Protein AF-A0A351MU85-F1 (afdb_monomer_lite)

pLDDT: mean 86.31, std 12.47, range [41.94, 98.12]

Radius of gyration: 21.27 Å; chains: 1; bounding box: 45×39×82 Å

Secondary structure (DSSP, 8-state):
--HHHHHHHHHHHHHHHHHHHHHS---TTTTTEES-PPEEETTEEE--TTPEEEPB-TTSS--SEEEEEEE-TTSSEEEEEEEETTSPBPPGGGEE-BTTBSEEEEEEE-SSS--EEEE-PEE-TTS-EEEE--HHHHTT---EEEEEEEEEEETTTTEEEEEEEEEEEPPS-SS--------S-SEEEEESSPPPEETT-EEEEEEEEEETT-----PBPBTTBS-EEEEEESSS-EEEE--B--S-SSSSS-EEEEEEE--SSEEEEEEEEEESSSEEEEEEEEEEE-

Sequence (290 aa):
MSTRRHIAWLTAGAAALYFLLRSLPDTQCTFLHNAHEPVMVGGIEFCGENEEANFYNPTDLKFPFKLIVEPRADLTGGTLRVVDDNGRDVLPHDFAISHTRQLHLHLAQLTGGQSYLHLHPEPQIDGSWTFAFPKDFAAKFAGGDFRVYADFMHERSRRTVLLNTTASWPSLHTNSTPTTSALYTRIHAEFVDLPVLRAGESVMLKVRLSQKDGTPLNLETLMGALGHAVLVGAQPGYAHMHPSWTGRERGEKPELAFRVRLPAAGTYTLWVHVNAGTESYSALPLVISE

Structure (mmCIF, N/CA/C/O backbone):
data_AF-A0A351MU85-F1
#
_entry.id   AF-A0A351MU85-F1
#
loop_
_atom_site.group_PDB
_atom_site.id
_atom_site.type_symbol
_atom_site.label_atom_id
_atom_site.label_alt_id
_atom_site.label_comp_id
_atom_site.label_asym_id
_atom_site.label_entity_id
_atom_site.label_seq_id
_atom_site.pdbx_PDB_ins_code
_atom_site.Cartn_x
_atom_site.Cartn_y
_atom_site.Cartn_z
_atom_site.occupancy
_atom_site.B_iso_or_equiv
_atom_site.auth_seq_id
_atom_site.auth_comp_id
_atom_site.auth_asym_id
_atom_site.auth_atom_id
_atom_site.pdbx_PDB_model_num
ATOM 1 N N . MET A 1 1 ? -0.855 -15.848 -56.860 1.00 60.69 1 MET A N 1
ATOM 2 C CA . MET A 1 1 ? -1.627 -14.703 -56.308 1.00 60.69 1 MET A CA 1
ATOM 3 C C . MET A 1 1 ? -0.874 -13.415 -56.615 1.00 60.69 1 MET A C 1
ATOM 5 O O . MET A 1 1 ? 0.346 -13.436 -56.535 1.00 60.69 1 MET A O 1
ATOM 9 N N . SER A 1 2 ? -1.549 -12.326 -57.008 1.00 86.75 2 SER A N 1
ATOM 10 C CA . SER A 1 2 ? -0.855 -11.059 -57.305 1.00 86.75 2 SER A CA 1
ATOM 11 C C . SER A 1 2 ? -0.309 -10.417 -56.028 1.00 86.75 2 SER A C 1
ATOM 13 O O . SER A 1 2 ? -0.899 -10.567 -54.957 1.00 86.75 2 SER A O 1
ATOM 15 N N . THR A 1 3 ? 0.787 -9.665 -56.136 1.00 88.94 3 THR A N 1
ATOM 16 C CA . THR A 1 3 ? 1.416 -8.939 -55.017 1.00 88.94 3 THR A CA 1
ATOM 17 C C . THR A 1 3 ? 0.408 -8.088 -54.237 1.00 88.94 3 THR A C 1
ATOM 19 O O . THR A 1 3 ? 0.439 -8.056 -53.012 1.00 88.94 3 THR A O 1
ATOM 22 N N . ARG A 1 4 ? -0.574 -7.494 -54.930 1.00 89.81 4 ARG A N 1
ATOM 23 C CA . ARG A 1 4 ? -1.665 -6.723 -54.309 1.00 89.81 4 ARG A CA 1
ATOM 24 C C . ARG A 1 4 ? -2.555 -7.566 -53.392 1.00 89.81 4 ARG A C 1
ATOM 26 O O . ARG A 1 4 ? -2.970 -7.081 -52.348 1.00 89.81 4 ARG A O 1
ATOM 33 N N . ARG A 1 5 ? -2.830 -8.826 -53.752 1.00 89.25 5 ARG A N 1
ATOM 34 C CA . ARG A 1 5 ? -3.606 -9.741 -52.900 1.00 89.25 5 ARG A CA 1
ATOM 35 C C . ARG A 1 5 ? -2.822 -10.136 -51.650 1.00 89.25 5 ARG A C 1
ATOM 37 O O . ARG A 1 5 ? -3.412 -10.161 -50.582 1.00 89.25 5 ARG A O 1
ATOM 44 N N . HIS A 1 6 ? -1.518 -10.395 -51.757 1.00 91.00 6 HIS A N 1
ATOM 45 C CA . HIS A 1 6 ? -0.693 -10.704 -50.580 1.00 91.00 6 HIS A CA 1
ATOM 46 C C . HIS A 1 6 ? -0.614 -9.533 -49.600 1.00 91.00 6 HIS A C 1
ATOM 48 O O . HIS A 1 6 ? -0.801 -9.740 -48.406 1.00 91.00 6 HIS A O 1
ATOM 54 N N . ILE A 1 7 ? -0.412 -8.310 -50.104 1.00 94.50 7 ILE A N 1
ATOM 55 C CA . ILE A 1 7 ? -0.418 -7.103 -49.267 1.00 94.50 7 ILE A CA 1
ATOM 56 C C . ILE A 1 7 ? -1.771 -6.965 -48.562 1.00 94.50 7 ILE A C 1
ATOM 58 O O . ILE A 1 7 ? -1.804 -6.831 -47.346 1.00 94.50 7 ILE A O 1
ATOM 62 N N . ALA A 1 8 ? -2.885 -7.093 -49.293 1.00 95.38 8 ALA A N 1
ATOM 63 C CA . ALA A 1 8 ? -4.219 -6.993 -48.704 1.00 95.38 8 ALA A CA 1
ATOM 64 C C . ALA A 1 8 ? -4.467 -8.037 -47.598 1.00 95.38 8 ALA A C 1
ATOM 66 O O . ALA A 1 8 ? -5.000 -7.690 -46.548 1.00 95.38 8 ALA A O 1
ATOM 67 N N . TRP A 1 9 ? -4.048 -9.291 -47.800 1.00 96.12 9 TRP A N 1
ATOM 68 C CA . TRP A 1 9 ? -4.195 -10.352 -46.796 1.00 96.12 9 TRP A CA 1
ATOM 69 C C . TRP A 1 9 ? -3.336 -10.119 -45.552 1.00 96.12 9 TRP A C 1
ATOM 71 O O . TRP A 1 9 ? -3.829 -10.295 -44.441 1.00 96.12 9 TRP A O 1
ATOM 81 N N . LEU A 1 10 ? -2.081 -9.690 -45.717 1.00 95.81 10 LEU A N 1
ATOM 82 C CA . LEU A 1 10 ? -1.203 -9.372 -44.588 1.00 95.81 10 LEU A CA 1
ATOM 83 C C . LEU A 1 10 ? -1.724 -8.171 -43.794 1.00 95.81 10 LEU A C 1
ATOM 85 O O . LEU A 1 10 ? -1.764 -8.224 -42.568 1.00 95.81 10 LEU A O 1
ATOM 89 N N . THR A 1 11 ? -2.181 -7.118 -44.476 1.00 96.56 11 THR A N 1
ATOM 90 C CA . THR A 1 11 ? -2.779 -5.948 -43.820 1.00 96.56 11 THR A CA 1
ATOM 91 C C . THR A 1 11 ? -4.063 -6.319 -43.083 1.00 96.56 11 THR A C 1
ATOM 93 O O . THR A 1 11 ? -4.231 -5.924 -41.933 1.00 96.56 11 THR A O 1
ATOM 96 N N . ALA A 1 12 ? -4.945 -7.114 -43.698 1.00 96.81 12 ALA A N 1
ATOM 97 C CA . ALA A 1 12 ? -6.169 -7.580 -43.052 1.00 96.81 12 ALA A CA 1
ATOM 98 C C . ALA A 1 1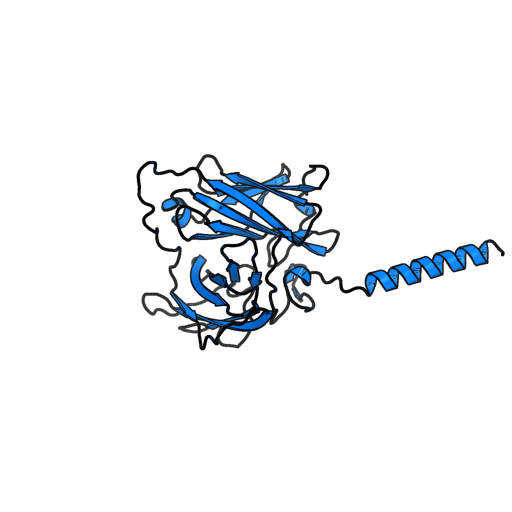2 ? -5.873 -8.468 -41.833 1.00 96.81 12 ALA A C 1
ATOM 100 O O . ALA A 1 12 ? -6.491 -8.289 -40.787 1.00 96.81 12 ALA A O 1
ATOM 101 N N . GLY A 1 13 ? -4.897 -9.376 -41.937 1.00 97.56 13 GLY A N 1
ATOM 102 C CA . GLY A 1 13 ? -4.457 -10.217 -40.824 1.00 97.56 13 GLY A CA 1
ATOM 103 C C . GLY A 1 13 ? -3.863 -9.408 -39.669 1.00 97.56 13 GLY A C 1
ATOM 104 O O . GLY A 1 13 ? -4.222 -9.634 -38.518 1.00 97.56 13 GLY A O 1
ATOM 105 N N . ALA A 1 14 ? -3.017 -8.418 -39.966 1.00 96.56 14 ALA A N 1
ATOM 106 C CA . ALA A 1 14 ? -2.449 -7.526 -38.958 1.00 96.56 14 ALA A CA 1
ATOM 107 C C . ALA A 1 14 ? -3.522 -6.657 -38.282 1.00 96.56 14 ALA A C 1
ATOM 109 O O . ALA A 1 14 ? -3.503 -6.503 -37.064 1.00 96.56 14 ALA A O 1
ATOM 110 N N . ALA A 1 15 ? -4.484 -6.133 -39.048 1.00 96.81 15 ALA A N 1
ATOM 111 C CA . ALA A 1 15 ? -5.608 -5.376 -38.504 1.00 96.81 15 ALA A CA 1
ATOM 112 C C . ALA A 1 15 ? -6.495 -6.255 -37.607 1.00 96.81 15 ALA A C 1
ATOM 114 O O . ALA A 1 15 ? -6.826 -5.856 -36.494 1.00 96.81 15 ALA A O 1
ATOM 115 N N . ALA A 1 16 ? -6.830 -7.470 -38.050 1.00 96.81 16 ALA A N 1
ATOM 116 C CA . ALA A 1 16 ? -7.600 -8.419 -37.251 1.00 96.81 16 ALA A CA 1
ATOM 117 C C . ALA A 1 16 ? -6.874 -8.780 -35.947 1.00 96.81 16 ALA A C 1
ATOM 119 O O . ALA A 1 16 ? -7.487 -8.745 -34.884 1.00 96.81 16 ALA A O 1
ATOM 120 N N . LEU A 1 17 ? -5.566 -9.055 -36.007 1.00 95.88 17 LEU A N 1
ATOM 121 C CA . LEU A 1 17 ? -4.748 -9.324 -34.824 1.00 95.88 17 LEU A CA 1
ATOM 122 C C . LEU A 1 17 ? -4.686 -8.112 -33.883 1.00 95.88 17 LEU A C 1
ATOM 124 O O . LEU A 1 17 ? -4.795 -8.281 -32.673 1.00 95.88 17 LEU A O 1
ATOM 128 N N . TYR A 1 18 ? -4.558 -6.898 -34.422 1.00 90.50 18 TYR A N 1
ATOM 129 C CA . TYR A 1 18 ? -4.588 -5.662 -33.639 1.00 90.50 18 TYR A CA 1
ATOM 130 C C . TYR A 1 18 ? -5.903 -5.514 -32.865 1.00 90.50 18 TYR A C 1
ATOM 132 O O . TYR A 1 18 ? -5.879 -5.301 -31.653 1.00 90.50 18 TYR A O 1
ATOM 140 N N . PHE A 1 19 ? -7.048 -5.666 -33.537 1.00 90.56 19 PHE A N 1
ATOM 141 C CA . PHE A 1 19 ? -8.351 -5.555 -32.879 1.00 90.56 19 PHE A CA 1
ATOM 142 C C . PHE A 1 19 ? -8.607 -6.705 -31.901 1.00 90.56 19 PHE A C 1
ATOM 144 O O . PHE A 1 19 ? -9.153 -6.461 -30.830 1.00 90.56 19 PHE A O 1
ATOM 151 N N . LEU A 1 20 ? -8.155 -7.924 -32.215 1.00 90.88 20 LEU A N 1
ATOM 152 C CA . LEU A 1 20 ? -8.230 -9.070 -31.309 1.00 90.88 20 LEU A CA 1
ATOM 153 C C . LEU A 1 20 ? -7.442 -8.803 -30.020 1.00 90.88 20 LEU A C 1
ATOM 155 O O . LEU A 1 20 ? -7.999 -8.920 -28.933 1.00 90.88 20 LEU A O 1
ATOM 159 N N . LEU A 1 21 ? -6.175 -8.393 -30.129 1.00 80.69 21 LEU A N 1
ATOM 160 C CA . LEU A 1 21 ? -5.332 -8.088 -28.969 1.00 80.69 21 LEU A CA 1
ATOM 161 C C . LEU A 1 21 ? -5.892 -6.926 -28.144 1.00 80.69 21 LEU A C 1
ATOM 163 O O . LEU A 1 21 ? -5.843 -6.977 -26.923 1.00 80.69 21 LEU A O 1
ATOM 167 N N . ARG A 1 22 ? -6.470 -5.911 -28.797 1.00 75.44 22 ARG A N 1
ATOM 168 C CA . ARG A 1 22 ? -7.112 -4.774 -28.121 1.00 75.44 22 ARG A CA 1
ATOM 169 C C . ARG A 1 22 ? -8.467 -5.122 -27.492 1.00 75.44 22 ARG A C 1
ATOM 171 O O . ARG A 1 22 ? -8.933 -4.385 -26.636 1.00 75.44 22 ARG A O 1
ATOM 178 N N . SER A 1 23 ? -9.102 -6.212 -27.926 1.00 69.69 23 SER A N 1
ATOM 179 C CA . SER A 1 23 ? -10.352 -6.715 -27.341 1.00 69.69 23 SER A CA 1
ATOM 180 C C . SER A 1 23 ? -10.140 -7.609 -26.118 1.00 69.69 23 SER A C 1
ATOM 182 O O . SER A 1 23 ? -11.105 -7.927 -25.425 1.00 69.69 23 SER A O 1
ATOM 184 N N . LEU A 1 24 ? -8.897 -8.024 -25.848 1.00 72.06 24 LEU A N 1
ATOM 185 C CA . LEU A 1 24 ? -8.563 -8.707 -24.604 1.00 72.06 24 LEU A CA 1
ATOM 186 C C . LEU A 1 24 ? -8.718 -7.725 -23.430 1.00 72.06 24 LEU A C 1
ATOM 188 O O . LEU A 1 24 ? -8.387 -6.550 -23.594 1.00 72.06 24 LEU A O 1
ATOM 192 N N . PRO A 1 25 ? -9.201 -8.182 -22.260 1.00 55.09 25 PRO A N 1
ATOM 193 C CA . PRO A 1 25 ? -9.283 -7.341 -21.075 1.00 55.09 25 PRO A CA 1
ATOM 194 C C . PRO A 1 25 ? -7.876 -6.887 -20.681 1.00 55.09 25 PRO A C 1
ATOM 196 O O . PRO A 1 25 ? -7.072 -7.656 -20.160 1.00 55.09 25 PRO A O 1
ATOM 199 N N . ASP A 1 26 ? -7.581 -5.631 -20.989 1.00 55.56 26 ASP A N 1
ATOM 200 C CA . ASP A 1 26 ? -6.381 -4.906 -20.599 1.00 55.56 26 ASP A CA 1
ATOM 201 C C . ASP A 1 26 ? -6.865 -3.539 -20.135 1.00 55.56 26 ASP A C 1
ATOM 203 O O . ASP A 1 26 ? -7.127 -2.645 -20.941 1.00 55.56 26 ASP A O 1
ATOM 207 N N . THR A 1 27 ? -7.103 -3.411 -18.836 1.00 51.66 27 THR A N 1
ATOM 208 C CA . THR A 1 27 ? -7.557 -2.152 -18.256 1.00 51.66 27 THR A CA 1
ATOM 209 C C . THR A 1 27 ? -6.604 -1.710 -17.163 1.00 51.66 27 THR A C 1
ATOM 211 O O . THR A 1 27 ? -6.040 -2.500 -16.405 1.00 51.66 27 THR A O 1
ATOM 214 N N . GLN A 1 28 ? -6.415 -0.399 -17.151 1.00 55.22 28 GLN A N 1
ATOM 215 C CA . GLN A 1 28 ? -5.263 0.333 -16.634 1.00 55.22 28 GLN A CA 1
ATOM 216 C C . GLN A 1 28 ? -5.179 0.307 -15.094 1.00 55.22 28 GLN A C 1
ATOM 218 O O . GLN A 1 28 ? -4.083 0.331 -14.534 1.00 55.22 28 GLN A O 1
ATOM 223 N N . CYS A 1 29 ? -6.337 0.094 -14.450 1.00 59.56 29 CYS A N 1
ATOM 224 C CA . CYS A 1 29 ? -6.549 -0.151 -13.013 1.00 59.56 29 CYS A CA 1
ATOM 225 C C . CYS A 1 29 ? -7.114 -1.569 -12.717 1.00 59.56 29 CYS A C 1
ATOM 227 O O . CYS A 1 29 ? -7.321 -1.947 -11.567 1.00 59.56 29 CYS A O 1
ATOM 229 N N . THR A 1 30 ? -7.286 -2.379 -13.772 1.00 59.56 30 THR A N 1
ATOM 230 C CA . THR A 1 30 ? -7.636 -3.821 -13.847 1.00 59.56 30 THR A CA 1
ATOM 231 C C . THR A 1 30 ? -7.066 -4.753 -12.803 1.00 59.56 30 THR A C 1
ATOM 233 O O . THR A 1 30 ? -7.636 -5.738 -12.340 1.00 59.56 30 THR A O 1
ATOM 236 N N . PHE A 1 31 ? -5.786 -4.494 -12.583 1.00 66.69 31 PHE A N 1
ATOM 237 C CA . PHE A 1 31 ? -4.914 -5.476 -12.001 1.00 66.69 31 PHE A CA 1
ATOM 238 C C . PHE A 1 31 ? -4.939 -5.421 -10.492 1.00 66.69 31 PHE A C 1
ATOM 240 O O . PHE A 1 31 ? -4.695 -6.448 -9.903 1.00 66.69 31 PHE A O 1
ATOM 247 N N . LEU A 1 32 ? -5.213 -4.270 -9.874 1.00 70.69 32 LEU A N 1
ATOM 248 C CA . LEU A 1 32 ? -5.436 -4.181 -8.429 1.00 70.69 32 LEU A CA 1
ATOM 249 C C . LEU A 1 32 ? -6.925 -4.067 -8.082 1.00 70.69 32 LEU A C 1
ATOM 251 O O . LEU A 1 32 ? -7.302 -4.388 -6.956 1.00 70.69 32 LEU A O 1
ATOM 255 N N . HIS A 1 33 ? -7.772 -3.710 -9.055 1.00 69.62 33 HIS A N 1
ATOM 256 C CA . HIS A 1 33 ? -9.209 -3.530 -8.872 1.00 69.62 33 HIS A CA 1
ATOM 257 C C . HIS A 1 33 ? -10.036 -4.336 -9.881 1.00 69.62 33 HIS A C 1
ATOM 259 O O . HIS A 1 33 ? -9.690 -4.397 -11.052 1.00 69.62 33 HIS A O 1
ATOM 265 N N . ASN A 1 34 ? -11.161 -4.924 -9.471 1.00 63.91 34 ASN A N 1
ATOM 266 C CA . ASN A 1 34 ? -12.107 -5.584 -10.374 1.00 63.91 34 ASN A CA 1
ATOM 267 C C . ASN A 1 34 ? -12.790 -4.551 -11.302 1.00 63.91 34 ASN A C 1
ATOM 269 O O . ASN A 1 34 ? -13.066 -3.428 -10.886 1.00 63.91 34 ASN A O 1
ATOM 273 N N . ALA A 1 35 ? -13.056 -4.936 -12.554 1.00 52.84 35 ALA A N 1
ATOM 274 C CA . ALA A 1 35 ? -13.238 -4.070 -13.731 1.00 52.84 35 ALA A CA 1
ATOM 275 C C . ALA A 1 35 ? -14.100 -2.799 -13.537 1.00 52.84 35 ALA A C 1
ATOM 277 O O . ALA A 1 35 ? -15.325 -2.891 -13.489 1.00 52.84 35 ALA A O 1
ATOM 278 N N . HIS A 1 36 ? -13.455 -1.624 -13.501 1.00 60.34 36 HIS A N 1
ATOM 279 C CA . HIS A 1 36 ? -14.055 -0.286 -13.662 1.00 60.34 36 HIS A CA 1
ATOM 280 C C . HIS A 1 36 ? -13.136 0.556 -14.566 1.00 60.34 36 HIS A C 1
ATOM 282 O O . HIS A 1 36 ? -11.919 0.352 -14.572 1.00 60.34 36 HIS A O 1
ATOM 288 N N . GLU A 1 37 ? -13.706 1.462 -15.366 1.00 62.44 37 GLU A N 1
ATOM 289 C CA . GLU A 1 37 ? -12.911 2.406 -16.162 1.00 62.44 37 GLU A CA 1
ATOM 290 C C . GLU A 1 37 ? -12.293 3.476 -15.244 1.00 62.44 37 GLU A C 1
ATOM 292 O O . GLU A 1 37 ? -12.984 3.969 -14.345 1.00 62.44 37 GLU A O 1
ATOM 297 N N . PRO A 1 38 ? -11.016 3.845 -15.445 1.00 68.19 38 PRO A N 1
ATOM 298 C CA . PRO A 1 38 ? -10.391 4.898 -14.661 1.00 68.19 38 PRO A CA 1
ATOM 299 C C . PRO A 1 38 ? -11.063 6.251 -14.912 1.00 68.19 38 PRO A C 1
ATOM 301 O O . PRO A 1 38 ? -11.457 6.587 -16.033 1.00 68.19 38 PRO A O 1
ATOM 304 N N . VAL A 1 39 ? -11.150 7.065 -13.864 1.00 73.06 39 VAL A N 1
ATOM 305 C CA . VAL A 1 39 ? -11.628 8.445 -13.941 1.00 73.06 39 VAL A CA 1
ATOM 306 C C . VAL A 1 39 ? -10.433 9.363 -14.182 1.00 73.06 39 VAL A C 1
ATOM 308 O O . VAL A 1 39 ? -9.519 9.452 -13.367 1.00 73.06 39 VAL A O 1
ATOM 311 N N . MET A 1 40 ? -10.443 10.089 -15.300 1.00 75.81 40 MET A N 1
ATOM 312 C CA . MET A 1 40 ? -9.389 11.050 -15.632 1.00 75.81 40 MET A CA 1
ATOM 313 C C . MET A 1 40 ? -9.787 12.464 -15.199 1.00 75.81 40 MET A C 1
ATOM 315 O O . MET A 1 40 ? -10.755 13.021 -15.718 1.00 75.81 40 MET A O 1
ATOM 319 N N . VAL A 1 41 ? -9.005 13.090 -14.314 1.00 76.06 41 VAL A N 1
ATOM 320 C CA . VAL A 1 41 ? -9.205 14.494 -13.906 1.00 76.06 41 VAL A CA 1
ATOM 321 C C . VAL A 1 41 ? -7.918 15.279 -14.128 1.00 76.06 41 VAL A C 1
ATOM 323 O O . VAL A 1 41 ? -6.905 15.037 -13.481 1.00 76.06 41 VAL A O 1
ATOM 326 N N . GLY A 1 42 ? -7.936 16.228 -15.069 1.00 78.19 42 GLY A N 1
ATOM 327 C CA . GLY A 1 42 ? -6.768 17.074 -15.353 1.00 78.19 42 GLY A CA 1
ATOM 328 C C . GLY A 1 42 ? -5.535 16.305 -15.849 1.00 78.19 42 GLY A C 1
ATOM 329 O O . GLY A 1 42 ? -4.415 16.739 -15.608 1.00 78.19 42 GLY A O 1
ATOM 330 N N . GLY A 1 43 ? -5.729 15.155 -16.506 1.00 75.12 43 GLY A N 1
ATOM 331 C CA . GLY A 1 43 ? -4.640 14.275 -16.950 1.00 75.12 43 GLY A CA 1
ATOM 332 C C . GLY A 1 43 ? -4.092 13.340 -15.865 1.00 75.12 43 GLY A C 1
ATOM 333 O O . GLY A 1 43 ? -3.211 12.541 -16.164 1.00 75.12 43 GLY A O 1
ATOM 334 N N . ILE A 1 44 ? -4.624 13.408 -14.640 1.00 74.75 44 ILE A N 1
ATOM 335 C CA . ILE A 1 44 ? -4.333 12.462 -13.558 1.00 74.75 44 ILE A CA 1
ATOM 336 C C . ILE A 1 44 ? -5.324 11.307 -13.645 1.00 74.75 44 ILE A C 1
ATOM 338 O O . ILE A 1 44 ? -6.529 11.533 -13.787 1.00 74.75 44 ILE A O 1
ATOM 342 N N . GLU A 1 45 ? -4.797 10.090 -13.556 1.00 74.88 45 GLU A N 1
ATOM 343 C CA . GLU A 1 45 ? -5.593 8.873 -13.526 1.00 74.88 45 GLU A CA 1
ATOM 344 C C . GLU A 1 45 ? -6.009 8.553 -12.090 1.00 74.88 45 GLU A C 1
ATOM 346 O O . GLU A 1 45 ? -5.178 8.482 -11.181 1.00 74.88 45 GLU A O 1
ATOM 351 N N . PHE A 1 46 ? -7.312 8.399 -11.889 1.00 70.75 46 PHE A N 1
ATOM 352 C CA . PHE A 1 46 ? -7.887 7.830 -10.685 1.00 70.75 46 PHE A CA 1
ATOM 353 C C . PHE A 1 46 ? -8.469 6.478 -11.046 1.00 70.75 46 PHE A C 1
ATOM 355 O O . PHE A 1 46 ? -9.194 6.343 -12.031 1.00 70.75 46 PHE A O 1
ATOM 362 N N . CYS A 1 47 ? -8.191 5.486 -10.221 1.00 66.00 47 CYS A N 1
ATOM 363 C CA . CYS A 1 47 ? -8.999 4.290 -10.186 1.00 66.00 47 CYS A CA 1
ATOM 364 C C . CYS A 1 47 ? -10.442 4.766 -9.800 1.00 66.00 47 CYS A C 1
ATOM 366 O O . CYS A 1 47 ? -10.592 5.603 -8.907 1.00 66.00 47 CYS A O 1
ATOM 368 N N . GLY A 1 48 ? -11.471 4.417 -10.590 1.00 63.16 48 GLY A N 1
ATOM 369 C CA . GLY A 1 48 ? -12.799 5.059 -10.629 1.00 63.16 48 GLY A CA 1
ATOM 370 C C . GLY A 1 48 ? -13.646 5.009 -9.342 1.00 63.16 48 GLY A C 1
ATOM 371 O O . GLY A 1 48 ? -13.189 4.646 -8.266 1.00 63.16 48 GLY A O 1
ATOM 372 N N . GLU A 1 49 ? -14.919 5.415 -9.402 1.00 62.81 49 GLU A N 1
ATOM 373 C CA . GLU A 1 49 ? -15.778 5.418 -8.204 1.00 62.81 49 GLU A CA 1
ATOM 374 C C . GLU A 1 49 ? -16.240 3.995 -7.819 1.00 62.81 49 GLU A C 1
ATOM 376 O O . GLU A 1 49 ? -16.697 3.224 -8.663 1.00 62.81 49 GLU A O 1
ATOM 381 N N . ASN A 1 50 ? -16.204 3.676 -6.517 1.00 68.31 50 ASN A N 1
ATOM 382 C CA . ASN A 1 50 ? -16.704 2.428 -5.912 1.00 68.31 50 ASN A CA 1
ATOM 383 C C . ASN A 1 50 ? -15.961 1.137 -6.292 1.00 68.31 50 ASN A C 1
ATOM 385 O O . ASN A 1 50 ? -16.570 0.079 -6.432 1.00 68.31 50 ASN A O 1
ATOM 389 N N . GLU A 1 51 ? -14.649 1.179 -6.446 1.00 78.06 51 GLU A N 1
ATOM 390 C CA . GLU A 1 51 ? -13.845 0.042 -6.911 1.00 78.06 51 GLU A CA 1
ATOM 391 C C . GLU A 1 51 ? -13.788 -1.123 -5.930 1.00 78.06 51 GLU A C 1
ATOM 393 O O . GLU A 1 51 ? -13.787 -0.929 -4.720 1.00 78.06 51 GLU A O 1
ATOM 398 N N . GLU A 1 52 ? -13.699 -2.345 -6.451 1.00 86.50 52 GLU A N 1
ATOM 399 C CA . GLU A 1 52 ? -13.378 -3.532 -5.655 1.00 86.50 52 GLU A CA 1
ATOM 400 C C . GLU A 1 52 ? -11.890 -3.823 -5.768 1.00 86.50 52 GLU A C 1
ATOM 402 O O . GLU A 1 52 ? -11.445 -4.158 -6.855 1.00 86.50 52 GLU A O 1
ATOM 407 N N . ALA A 1 53 ? -11.128 -3.758 -4.681 1.00 88.44 53 ALA A N 1
ATOM 408 C CA . ALA A 1 53 ? -9.749 -4.231 -4.700 1.00 88.44 53 ALA A CA 1
ATOM 409 C C . ALA A 1 53 ? -9.689 -5.762 -4.688 1.00 88.44 53 ALA A C 1
ATOM 411 O O . ALA A 1 53 ? -10.474 -6.427 -4.014 1.00 88.44 53 ALA A O 1
ATOM 412 N N . ASN A 1 54 ? -8.715 -6.332 -5.378 1.00 87.94 54 ASN A N 1
ATOM 413 C CA . ASN A 1 54 ? -8.393 -7.749 -5.281 1.00 87.94 54 ASN A CA 1
ATOM 414 C C . ASN A 1 54 ? -7.127 -7.921 -4.432 1.00 87.94 54 ASN A C 1
ATOM 416 O O . ASN A 1 54 ? -6.222 -7.084 -4.450 1.00 87.94 54 ASN A O 1
ATOM 420 N N . PHE A 1 55 ? -7.058 -9.018 -3.682 1.00 89.56 55 PHE A N 1
ATOM 421 C CA . PHE A 1 55 ? -5.850 -9.375 -2.947 1.00 89.56 55 PHE A CA 1
ATO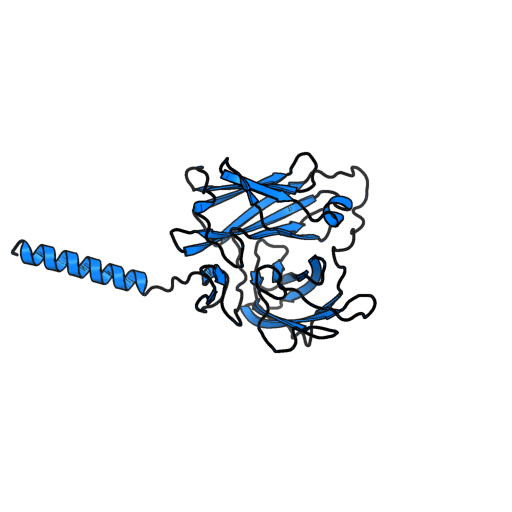M 422 C C . PHE A 1 55 ? -4.905 -10.168 -3.840 1.00 89.56 55 PHE A C 1
ATOM 424 O O . PHE A 1 55 ? -5.241 -11.267 -4.287 1.00 89.56 55 PHE A O 1
ATOM 431 N N . TYR A 1 56 ? -3.704 -9.638 -4.053 1.00 86.88 56 TYR A N 1
ATOM 432 C CA . TYR A 1 56 ? -2.703 -10.277 -4.898 1.00 86.88 56 TYR A CA 1
ATOM 433 C C . TYR A 1 56 ? -1.494 -10.694 -4.106 1.00 86.88 56 TYR A C 1
ATOM 435 O O . TYR A 1 56 ? -0.964 -9.926 -3.304 1.00 86.88 56 TYR A O 1
ATOM 443 N N . ASN A 1 57 ? -1.014 -11.893 -4.409 1.00 85.56 57 ASN A N 1
ATOM 444 C CA . ASN A 1 57 ? 0.308 -12.323 -4.022 1.00 85.56 57 ASN A CA 1
ATOM 445 C C . ASN A 1 57 ? 1.293 -12.017 -5.170 1.00 85.56 57 ASN A C 1
ATOM 447 O O . ASN A 1 57 ? 1.174 -12.600 -6.250 1.00 85.56 57 ASN A O 1
ATOM 451 N N . PRO A 1 58 ? 2.287 -11.137 -4.957 1.00 78.12 58 PRO A N 1
ATOM 452 C CA . PRO A 1 58 ? 3.293 -10.818 -5.967 1.00 78.12 58 PRO A CA 1
ATOM 453 C C . PRO A 1 58 ? 4.119 -12.029 -6.421 1.00 78.12 58 PRO A C 1
ATOM 455 O O . PRO A 1 58 ? 4.733 -11.977 -7.478 1.00 78.12 58 PRO A O 1
ATOM 458 N N . THR A 1 59 ? 4.156 -13.136 -5.667 1.00 78.00 59 THR A N 1
ATOM 459 C CA . THR A 1 59 ? 4.850 -14.352 -6.133 1.00 78.00 59 THR A CA 1
ATOM 460 C C . THR A 1 59 ? 4.123 -15.050 -7.276 1.00 78.00 59 THR A C 1
ATOM 462 O O . THR A 1 59 ? 4.753 -15.770 -8.052 1.00 78.00 59 THR A O 1
ATOM 465 N N . ASP A 1 60 ? 2.816 -14.824 -7.394 1.00 81.00 60 ASP A N 1
ATOM 466 C CA . ASP A 1 60 ? 1.967 -15.459 -8.403 1.00 81.00 60 ASP A CA 1
ATOM 467 C C . ASP A 1 60 ? 1.978 -14.659 -9.717 1.00 81.00 60 ASP A C 1
ATOM 469 O O . ASP A 1 60 ? 1.535 -15.139 -10.761 1.00 81.00 60 ASP A O 1
ATOM 473 N N . LEU A 1 61 ? 2.522 -13.437 -9.677 1.00 75.81 61 LEU A N 1
ATOM 474 C CA . LEU A 1 61 ? 2.458 -12.444 -10.739 1.00 75.81 61 LEU A CA 1
ATOM 475 C C . LEU A 1 61 ? 3.861 -11.933 -11.052 1.00 75.81 61 LEU A C 1
ATOM 477 O O . LEU A 1 61 ? 4.481 -11.224 -10.268 1.00 75.81 61 LEU A O 1
ATOM 481 N N . LYS A 1 62 ? 4.379 -12.296 -12.225 1.00 78.19 62 LYS A N 1
ATOM 482 C CA . LYS A 1 62 ? 5.727 -11.903 -12.639 1.00 78.19 62 LYS A CA 1
ATOM 483 C C . LYS A 1 62 ? 5.675 -10.660 -13.511 1.00 78.19 62 LYS A C 1
ATOM 485 O O . LYS A 1 62 ? 5.175 -10.707 -14.633 1.00 78.19 62 LYS A O 1
ATOM 490 N N . PHE A 1 63 ? 6.250 -9.582 -13.002 1.00 86.44 63 PHE A N 1
ATOM 491 C CA . PHE A 1 63 ? 6.540 -8.380 -13.770 1.00 86.44 63 PHE A CA 1
ATOM 492 C C . PHE A 1 63 ? 8.009 -8.378 -14.205 1.00 86.44 63 PHE A C 1
ATOM 494 O O . PHE A 1 63 ? 8.843 -8.912 -13.472 1.00 86.44 63 PHE A O 1
ATOM 501 N N . PRO A 1 64 ? 8.351 -7.767 -15.355 1.00 90.81 64 PRO A N 1
ATOM 502 C CA . PRO A 1 64 ? 9.726 -7.685 -15.855 1.00 90.81 64 PRO A CA 1
ATOM 503 C C . PRO A 1 64 ? 10.547 -6.612 -15.118 1.00 90.81 64 PRO A C 1
ATOM 505 O O . PRO A 1 64 ? 11.345 -5.894 -15.722 1.00 90.81 64 PRO A O 1
ATOM 508 N N . PHE A 1 65 ? 10.275 -6.440 -13.822 1.00 93.19 65 PHE A N 1
ATOM 509 C CA . PHE A 1 65 ? 10.847 -5.409 -12.974 1.00 93.19 65 PHE A CA 1
ATOM 510 C C . PHE A 1 65 ? 11.181 -5.976 -11.595 1.00 93.19 65 PHE A C 1
ATOM 512 O O . PHE A 1 65 ? 10.537 -6.909 -11.111 1.00 93.19 65 PHE A O 1
ATOM 519 N N . LYS A 1 66 ? 12.169 -5.380 -10.930 1.00 94.81 66 LYS A N 1
ATOM 520 C CA . LYS A 1 66 ? 12.568 -5.710 -9.559 1.00 94.81 66 LYS A CA 1
ATOM 521 C C . LYS A 1 66 ? 12.663 -4.445 -8.728 1.00 94.81 66 LYS A C 1
ATOM 523 O O . LYS A 1 66 ? 13.169 -3.428 -9.195 1.00 94.81 66 LYS A O 1
ATOM 528 N N . LEU A 1 67 ? 12.205 -4.545 -7.487 1.00 96.25 67 LEU A N 1
ATOM 529 C CA . LEU A 1 67 ? 12.268 -3.475 -6.504 1.00 96.25 67 LEU A CA 1
ATOM 530 C C . LEU A 1 67 ? 13.488 -3.674 -5.597 1.00 96.25 67 LEU A C 1
ATOM 532 O O . LEU A 1 67 ? 13.628 -4.715 -4.953 1.00 96.25 67 LEU A O 1
ATOM 536 N N . ILE A 1 68 ? 14.345 -2.661 -5.528 1.00 97.12 68 ILE A N 1
ATOM 537 C CA . ILE A 1 68 ? 15.500 -2.595 -4.628 1.00 97.12 68 ILE A CA 1
ATOM 538 C C . ILE A 1 68 ? 15.248 -1.450 -3.653 1.00 97.12 68 ILE A C 1
ATOM 540 O O . ILE A 1 68 ? 14.934 -0.346 -4.088 1.00 97.12 68 ILE A O 1
ATOM 544 N N . VAL A 1 69 ? 15.365 -1.710 -2.351 1.00 98.12 69 VAL A N 1
ATOM 545 C CA . VAL A 1 69 ? 15.111 -0.728 -1.286 1.00 98.12 69 VAL A CA 1
ATOM 546 C C . VAL A 1 69 ? 16.274 -0.749 -0.312 1.00 98.12 69 VAL A C 1
ATOM 548 O O . VAL A 1 69 ? 16.654 -1.815 0.171 1.00 98.12 69 VAL A O 1
ATOM 551 N N . GLU A 1 70 ? 16.808 0.427 -0.004 1.00 96.44 70 GLU A N 1
ATOM 552 C CA . GLU A 1 70 ? 17.967 0.590 0.868 1.00 96.44 70 GLU A CA 1
ATOM 553 C C . GLU A 1 70 ? 17.668 1.632 1.958 1.00 96.44 70 GLU A C 1
ATOM 555 O O . GLU A 1 70 ? 17.264 2.758 1.652 1.00 96.44 70 GLU A O 1
ATOM 560 N N . PRO A 1 71 ? 17.843 1.296 3.248 1.00 94.81 71 PRO A N 1
ATOM 561 C CA . PRO A 1 71 ? 17.742 2.267 4.330 1.00 94.81 71 PRO A CA 1
ATOM 562 C C . PRO A 1 71 ? 18.739 3.415 4.170 1.00 94.81 71 PRO A C 1
ATOM 564 O O . PRO A 1 71 ? 19.908 3.206 3.840 1.00 94.81 71 PRO A O 1
ATOM 567 N N . ARG A 1 72 ? 18.315 4.636 4.505 1.00 93.12 72 ARG A N 1
ATOM 568 C CA . ARG A 1 72 ? 19.245 5.761 4.648 1.00 93.12 72 ARG A CA 1
ATOM 569 C C . ARG A 1 72 ? 20.086 5.566 5.913 1.00 93.12 72 ARG A C 1
ATOM 571 O O . ARG A 1 72 ? 19.595 5.033 6.902 1.00 93.12 72 ARG A O 1
ATOM 578 N N . ALA A 1 73 ? 21.319 6.072 5.917 1.00 89.75 73 ALA A N 1
ATOM 579 C CA . ALA A 1 73 ? 22.228 5.997 7.064 1.00 89.75 73 ALA A CA 1
ATOM 580 C C . ALA A 1 73 ? 21.655 6.565 8.382 1.00 89.75 73 ALA A C 1
ATOM 582 O O . ALA A 1 73 ? 21.998 6.072 9.451 1.00 89.75 73 ALA A O 1
ATOM 583 N N . ASP A 1 74 ? 20.782 7.576 8.320 1.00 89.19 74 ASP A N 1
ATOM 584 C CA . ASP A 1 74 ? 20.121 8.160 9.500 1.00 89.19 74 ASP A CA 1
ATOM 585 C C . ASP A 1 74 ? 18.879 7.373 9.973 1.00 89.19 74 ASP A C 1
ATOM 587 O O . ASP A 1 74 ? 18.266 7.738 10.974 1.00 89.19 74 ASP A O 1
ATOM 591 N N . LEU A 1 75 ? 18.503 6.306 9.255 1.00 88.12 75 LEU A N 1
ATOM 592 C CA . LEU A 1 75 ? 17.342 5.441 9.496 1.00 88.12 75 LEU A CA 1
ATOM 593 C C . LEU A 1 75 ? 15.977 6.155 9.502 1.00 88.12 75 LEU A C 1
ATOM 595 O O . LEU A 1 75 ? 14.977 5.577 9.925 1.00 88.12 75 LEU A O 1
ATOM 599 N N . THR A 1 76 ? 15.899 7.377 8.975 1.00 90.50 76 THR A N 1
ATOM 600 C CA . THR A 1 76 ? 14.655 8.164 8.878 1.00 90.50 76 THR A CA 1
ATOM 601 C C . THR A 1 76 ? 13.915 7.964 7.555 1.00 90.50 76 THR A C 1
ATOM 603 O O . THR A 1 76 ? 13.040 8.749 7.198 1.00 90.50 76 THR A O 1
ATOM 606 N N . GLY A 1 77 ? 14.265 6.923 6.804 1.00 94.19 77 GLY A N 1
ATOM 607 C CA . GLY A 1 77 ? 13.712 6.626 5.490 1.00 94.19 77 GLY A CA 1
ATOM 608 C C . GLY A 1 77 ? 14.668 5.763 4.681 1.00 94.19 77 GLY A C 1
ATOM 609 O O . GLY A 1 77 ? 15.414 4.950 5.241 1.00 94.19 77 GLY A O 1
ATOM 610 N N . GLY A 1 78 ? 14.667 5.955 3.367 1.00 96.62 78 GLY A N 1
ATOM 611 C CA . GLY A 1 78 ? 15.495 5.175 2.462 1.00 96.62 78 GLY A CA 1
ATOM 612 C C . GLY A 1 78 ? 15.496 5.685 1.033 1.00 96.62 78 GLY A C 1
ATOM 613 O O . GLY A 1 78 ? 14.920 6.728 0.706 1.00 96.62 78 GLY A O 1
ATOM 614 N N . THR A 1 79 ? 16.182 4.927 0.196 1.00 97.50 79 THR A N 1
ATOM 615 C CA . THR A 1 79 ? 16.154 5.044 -1.253 1.00 97.50 79 THR A CA 1
ATOM 616 C C . THR A 1 79 ? 15.530 3.793 -1.848 1.00 97.50 79 THR A C 1
ATOM 618 O O . THR A 1 79 ? 15.502 2.725 -1.229 1.00 97.50 79 THR A O 1
ATOM 621 N N . LEU A 1 80 ? 15.007 3.920 -3.061 1.00 97.81 80 LEU A N 1
ATOM 622 C CA . LEU A 1 80 ? 14.639 2.763 -3.858 1.00 97.81 80 LEU A CA 1
ATOM 623 C C . LEU A 1 80 ? 15.011 2.942 -5.321 1.00 97.81 80 LEU A C 1
ATOM 625 O O . LEU A 1 80 ? 15.165 4.061 -5.817 1.00 97.81 80 LEU A O 1
ATOM 629 N N . ARG A 1 81 ? 15.123 1.808 -6.007 1.00 97.12 81 ARG A N 1
ATOM 630 C CA . ARG A 1 81 ? 15.259 1.709 -7.458 1.00 97.12 81 ARG A CA 1
ATOM 631 C C . ARG A 1 81 ? 14.324 0.627 -7.974 1.00 97.12 81 ARG A C 1
ATOM 633 O O . ARG A 1 81 ? 14.149 -0.414 -7.335 1.00 97.12 81 ARG A O 1
ATOM 640 N N . VAL A 1 82 ? 13.758 0.871 -9.147 1.00 96.81 82 VAL A N 1
ATOM 641 C CA . VAL A 1 82 ? 13.060 -0.145 -9.931 1.00 96.81 82 VAL A CA 1
ATOM 642 C C . VAL A 1 82 ? 13.938 -0.450 -11.130 1.00 96.81 82 VAL A C 1
ATOM 644 O O . VAL A 1 82 ? 14.285 0.459 -11.878 1.00 96.81 82 VAL A O 1
ATOM 647 N N . VAL A 1 83 ? 14.319 -1.713 -11.299 1.00 95.69 83 VAL A N 1
ATOM 648 C CA . VAL A 1 83 ? 15.166 -2.150 -12.416 1.00 95.69 83 VAL A CA 1
ATOM 649 C C . VAL A 1 83 ? 14.423 -3.129 -13.307 1.00 95.69 83 VAL A C 1
ATOM 651 O O . VAL A 1 83 ? 13.640 -3.930 -12.804 1.00 95.69 83 VAL A O 1
A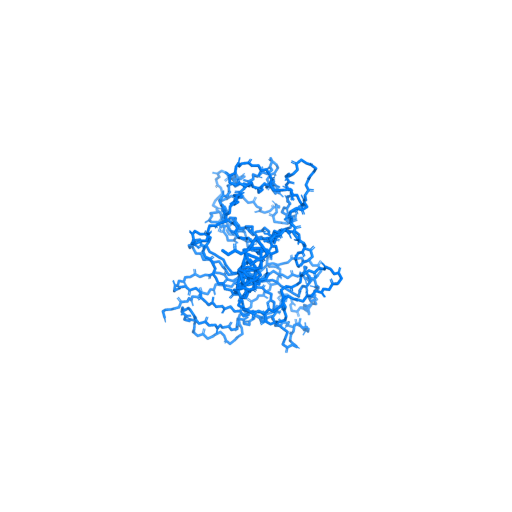TOM 654 N N . ASP A 1 84 ? 14.663 -3.078 -14.614 1.00 93.19 84 ASP A N 1
ATOM 655 C CA . ASP A 1 84 ? 14.133 -4.047 -15.573 1.00 93.19 84 ASP A CA 1
ATOM 656 C C . ASP A 1 84 ? 14.850 -5.410 -15.478 1.00 93.19 84 ASP A C 1
ATOM 658 O O . ASP A 1 84 ? 15.834 -5.589 -14.750 1.00 93.19 84 ASP A O 1
ATOM 662 N N . ASP A 1 85 ? 14.383 -6.392 -16.248 1.00 91.69 85 ASP A N 1
ATOM 663 C CA . ASP A 1 85 ? 15.005 -7.723 -16.323 1.00 91.69 85 ASP A CA 1
ATOM 664 C C . ASP A 1 85 ? 16.467 -7.712 -16.814 1.00 91.69 85 ASP A C 1
ATOM 666 O O . ASP A 1 85 ? 17.207 -8.666 -16.562 1.00 91.69 85 ASP A O 1
ATOM 670 N N . ASN A 1 86 ? 16.909 -6.636 -17.474 1.00 92.62 86 ASN A N 1
ATOM 671 C CA . ASN A 1 86 ? 18.294 -6.440 -17.907 1.00 92.62 86 ASN A CA 1
ATOM 672 C C . ASN A 1 86 ? 19.149 -5.713 -16.852 1.00 92.62 86 ASN A C 1
ATOM 674 O O . ASN A 1 86 ? 20.328 -5.452 -17.103 1.00 92.62 86 ASN A O 1
ATOM 678 N N . GLY A 1 87 ? 18.574 -5.364 -15.697 1.00 91.94 87 GLY A N 1
ATOM 679 C CA . GLY A 1 87 ? 19.236 -4.622 -14.626 1.00 91.94 87 GLY A CA 1
ATOM 680 C C . GLY A 1 87 ? 19.378 -3.121 -14.889 1.00 91.94 87 GLY A C 1
ATOM 681 O O . GLY A 1 87 ? 20.185 -2.471 -14.226 1.00 91.94 87 GLY A O 1
ATOM 682 N N . ARG A 1 88 ? 18.640 -2.560 -15.852 1.00 93.25 88 ARG A N 1
ATOM 683 C CA . ARG A 1 88 ? 18.623 -1.118 -16.138 1.00 93.25 88 ARG A CA 1
ATOM 684 C C . ARG A 1 88 ? 17.580 -0.426 -15.279 1.00 93.25 88 ARG A C 1
ATOM 686 O O . ARG A 1 88 ? 16.517 -0.991 -15.047 1.00 93.25 88 ARG A O 1
ATOM 693 N N . ASP A 1 89 ? 17.854 0.806 -14.868 1.00 93.56 89 ASP A N 1
ATOM 694 C CA . ASP A 1 89 ? 16.862 1.609 -14.155 1.00 93.56 89 ASP A CA 1
ATOM 695 C C . ASP A 1 89 ? 15.650 1.911 -15.025 1.00 93.56 89 ASP A C 1
ATOM 697 O O . ASP A 1 89 ? 15.781 2.365 -16.163 1.00 93.56 89 ASP A O 1
ATOM 701 N N . VAL A 1 90 ? 14.474 1.689 -14.445 1.00 93.62 90 VAL A N 1
ATOM 702 C CA . VAL A 1 90 ? 13.221 2.259 -14.927 1.00 93.62 90 VAL A CA 1
ATOM 703 C C . VAL A 1 90 ? 13.193 3.699 -14.435 1.00 93.62 90 VAL A C 1
ATOM 705 O O . VAL A 1 90 ? 13.245 3.955 -13.229 1.00 93.62 90 VAL A O 1
ATOM 708 N N . LEU A 1 91 ? 13.180 4.650 -15.365 1.00 93.19 91 LEU A N 1
ATOM 709 C CA . LEU A 1 91 ? 13.377 6.056 -15.037 1.00 93.19 91 LEU A CA 1
ATOM 710 C C . LEU A 1 91 ? 12.057 6.705 -14.619 1.00 93.19 91 LEU A C 1
ATOM 712 O O . LEU A 1 91 ? 11.000 6.260 -15.051 1.00 93.19 91 LEU A O 1
ATOM 716 N N . PRO A 1 92 ? 12.076 7.807 -13.848 1.00 91.81 92 PRO A N 1
ATOM 717 C CA . PRO A 1 92 ? 10.853 8.446 -13.362 1.00 91.81 92 PRO A CA 1
ATOM 718 C C . PRO A 1 92 ? 9.810 8.800 -14.426 1.00 91.81 92 PRO A C 1
ATOM 720 O O . PRO A 1 92 ? 8.620 8.785 -14.138 1.00 91.81 92 PRO A O 1
ATOM 723 N N . HIS A 1 93 ? 10.217 9.096 -15.662 1.00 91.56 93 HIS A N 1
ATOM 724 C CA . HIS A 1 93 ? 9.280 9.388 -16.754 1.00 91.56 93 HIS A CA 1
ATOM 725 C C . HIS A 1 93 ? 8.569 8.145 -17.317 1.00 91.56 93 HIS A C 1
ATOM 727 O O . HIS A 1 93 ? 7.629 8.288 -18.091 1.00 91.56 93 HIS A O 1
ATOM 733 N N . ASP A 1 94 ? 9.000 6.942 -16.935 1.00 93.00 94 ASP A N 1
ATOM 734 C CA . ASP A 1 94 ? 8.329 5.681 -17.252 1.00 93.00 94 ASP A CA 1
ATOM 735 C C . ASP A 1 94 ? 7.227 5.337 -16.229 1.00 93.00 94 ASP A C 1
ATOM 737 O O . ASP A 1 94 ? 6.599 4.283 -16.338 1.00 93.00 94 ASP A O 1
ATOM 741 N N . PHE A 1 95 ? 6.968 6.210 -15.248 1.00 93.00 95 PHE A N 1
ATOM 742 C CA . PHE A 1 95 ? 5.923 6.058 -14.233 1.00 93.00 95 PHE A CA 1
ATOM 743 C C . PHE A 1 95 ? 4.805 7.075 -14.467 1.00 93.00 95 PHE A C 1
ATOM 745 O O . PHE A 1 95 ? 5.017 8.288 -14.355 1.00 93.00 95 PHE A O 1
ATOM 752 N N . ALA A 1 96 ? 3.605 6.571 -14.733 1.00 90.81 96 ALA A N 1
ATOM 753 C CA . ALA A 1 96 ? 2.409 7.387 -14.842 1.00 90.81 96 ALA A CA 1
ATOM 754 C C . ALA A 1 96 ? 1.971 7.925 -13.481 1.00 90.81 96 ALA A C 1
ATOM 756 O O . ALA A 1 96 ? 2.142 7.275 -12.450 1.00 90.81 96 ALA A O 1
ATOM 757 N N . ILE A 1 97 ? 1.352 9.106 -13.492 1.00 89.25 97 ILE A N 1
ATOM 758 C CA . ILE A 1 97 ? 0.730 9.675 -12.296 1.00 89.25 97 ILE A CA 1
ATOM 759 C C . ILE A 1 97 ? -0.642 9.024 -12.097 1.00 89.25 97 ILE A C 1
ATOM 761 O O . ILE A 1 97 ? -1.561 9.261 -12.883 1.00 89.25 97 ILE A O 1
ATOM 765 N N . SER A 1 98 ? -0.771 8.262 -11.014 1.00 83.38 98 SER A N 1
ATOM 766 C CA . SER A 1 9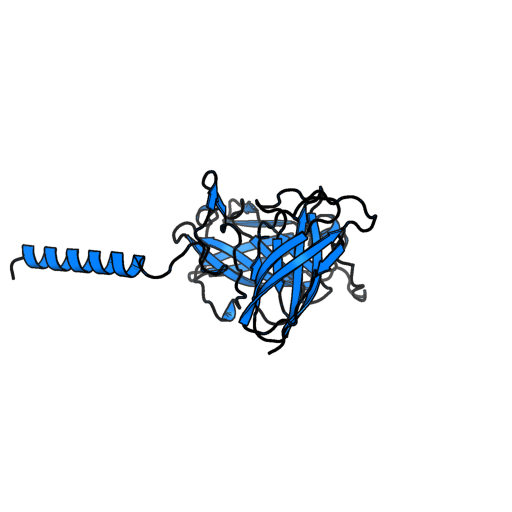8 ? -2.005 7.644 -10.530 1.00 83.38 98 SER A CA 1
ATOM 767 C C . SER A 1 98 ? -2.252 8.077 -9.087 1.00 83.38 98 SER A C 1
ATOM 769 O O . SER A 1 98 ? -1.317 8.135 -8.291 1.00 83.38 98 SER A O 1
ATOM 771 N N . HIS A 1 99 ? -3.476 8.486 -8.750 1.00 82.06 99 HIS A N 1
ATOM 772 C CA . HIS A 1 99 ? -3.801 9.035 -7.421 1.00 82.06 99 HIS A CA 1
ATOM 773 C C . HIS A 1 99 ? -2.861 10.175 -6.986 1.00 82.06 99 HIS A C 1
ATOM 775 O O . HIS A 1 99 ? -2.427 10.285 -5.841 1.00 82.06 99 HIS A O 1
ATOM 781 N N . THR A 1 100 ? -2.536 11.077 -7.921 1.00 88.62 100 THR A N 1
ATOM 782 C CA . THR A 1 100 ? -1.633 12.234 -7.724 1.00 88.62 100 THR A CA 1
ATOM 783 C C . THR A 1 100 ? -0.158 11.896 -7.454 1.00 88.62 100 THR A C 1
ATOM 785 O O . THR A 1 100 ? 0.625 12.801 -7.137 1.00 88.62 100 THR A O 1
ATOM 788 N N . ARG A 1 101 ? 0.250 10.625 -7.573 1.00 92.25 101 ARG A N 1
ATOM 789 C CA . ARG A 1 101 ? 1.619 10.151 -7.321 1.00 92.25 101 ARG A CA 1
ATOM 790 C C . ARG A 1 101 ? 2.101 9.216 -8.424 1.00 92.25 101 ARG A C 1
ATOM 792 O O . ARG A 1 101 ? 1.311 8.652 -9.164 1.00 92.25 101 ARG A O 1
ATOM 799 N N . GLN A 1 102 ? 3.415 9.089 -8.572 1.00 93.38 102 GLN A N 1
ATOM 800 C CA . GLN A 1 102 ? 4.004 8.182 -9.567 1.00 93.38 102 GLN A CA 1
ATOM 801 C C . GLN A 1 102 ? 4.207 6.765 -9.025 1.00 93.38 102 GLN A C 1
ATOM 803 O O . GLN A 1 102 ? 4.221 5.805 -9.789 1.00 93.38 102 GLN A O 1
ATOM 808 N N . LEU A 1 103 ? 4.397 6.644 -7.711 1.00 94.12 103 LEU A N 1
ATOM 809 C CA . LEU A 1 103 ? 4.710 5.394 -7.037 1.00 94.12 103 LEU A CA 1
ATOM 810 C C . LEU A 1 103 ? 4.148 5.436 -5.616 1.00 94.12 103 LEU A C 1
ATOM 812 O O . LEU A 1 103 ? 4.390 6.400 -4.882 1.00 94.12 103 LEU A O 1
ATOM 816 N N . HIS A 1 104 ? 3.449 4.373 -5.231 1.00 94.25 104 HIS A N 1
ATOM 817 C CA . HIS A 1 104 ? 3.009 4.132 -3.863 1.00 94.25 104 HIS A CA 1
ATOM 818 C C . HIS A 1 104 ? 3.883 3.048 -3.247 1.00 94.25 104 HIS A C 1
ATOM 820 O O . HIS A 1 104 ? 4.029 1.946 -3.782 1.00 94.25 104 HIS A O 1
ATOM 826 N N . LEU A 1 105 ? 4.524 3.386 -2.133 1.00 96.62 105 LEU A N 1
ATOM 827 C CA . LEU A 1 105 ? 5.426 2.503 -1.415 1.00 96.62 105 LEU A CA 1
ATOM 828 C C . LEU A 1 105 ? 4.790 2.105 -0.087 1.00 96.62 105 LEU A C 1
ATOM 830 O O . LEU A 1 105 ? 4.530 2.945 0.772 1.00 96.62 105 LEU A O 1
ATOM 834 N N . HIS A 1 106 ? 4.601 0.809 0.102 1.00 95.62 106 HIS A N 1
ATOM 835 C CA . HIS A 1 106 ? 3.946 0.243 1.269 1.00 95.62 106 HIS A CA 1
ATOM 836 C C . HIS A 1 106 ? 4.945 -0.571 2.082 1.00 95.62 106 HIS A C 1
ATOM 838 O O . HIS A 1 106 ? 5.514 -1.539 1.582 1.00 95.62 106 HIS A O 1
ATOM 844 N N . LEU A 1 107 ? 5.158 -0.201 3.342 1.00 94.75 107 LEU A N 1
ATOM 845 C CA . LEU A 1 107 ? 6.052 -0.912 4.258 1.00 94.75 107 LEU A CA 1
ATOM 846 C C . LEU A 1 107 ? 5.208 -1.556 5.351 1.00 94.75 107 LEU A C 1
ATOM 848 O O . LEU A 1 107 ? 4.669 -0.848 6.194 1.00 94.75 107 LEU A O 1
ATOM 852 N N . ALA A 1 108 ? 5.116 -2.885 5.364 1.00 92.25 108 ALA A N 1
ATOM 853 C CA . ALA A 1 108 ? 4.465 -3.652 6.423 1.00 92.25 108 ALA A CA 1
ATOM 854 C C . ALA A 1 108 ? 5.523 -4.324 7.306 1.00 92.25 108 ALA A C 1
ATOM 856 O O . ALA A 1 108 ? 6.324 -5.130 6.825 1.00 92.25 108 ALA A O 1
ATOM 857 N N . GLN A 1 109 ? 5.546 -3.984 8.593 1.00 88.94 109 GLN A N 1
ATOM 858 C CA . GLN A 1 109 ? 6.550 -4.491 9.525 1.00 88.94 109 GLN A CA 1
ATOM 859 C C . GLN A 1 109 ? 6.347 -5.989 9.802 1.00 88.94 109 GLN A C 1
ATOM 861 O O . GLN A 1 109 ? 5.242 -6.429 10.115 1.00 88.94 109 GLN A O 1
ATOM 866 N N . LEU A 1 110 ? 7.428 -6.763 9.695 1.00 86.06 110 LEU A N 1
ATOM 867 C CA . LEU A 1 110 ? 7.483 -8.201 9.971 1.00 86.06 110 LEU A CA 1
ATOM 868 C C . LEU A 1 110 ? 8.037 -8.488 11.369 1.00 86.06 110 LEU A C 1
ATOM 870 O O . LEU A 1 110 ? 7.550 -9.381 12.059 1.00 86.06 110 LEU A O 1
ATOM 874 N N . THR A 1 111 ? 9.063 -7.741 11.783 1.00 74.44 111 THR A N 1
ATOM 875 C CA . THR A 1 111 ? 9.751 -7.909 13.069 1.00 74.44 111 THR A CA 1
ATOM 876 C C . THR A 1 111 ? 9.932 -6.557 13.759 1.00 74.44 111 THR A C 1
ATOM 878 O O . THR A 1 111 ? 10.049 -5.519 13.109 1.00 74.44 111 THR A O 1
ATOM 881 N N . GLY A 1 112 ? 9.938 -6.547 15.095 1.00 60.31 112 GLY A N 1
ATOM 882 C CA . GLY A 1 112 ? 10.173 -5.327 15.881 1.00 60.31 112 GLY A CA 1
ATOM 883 C C . GLY A 1 112 ? 8.938 -4.457 16.158 1.00 60.31 112 GLY A C 1
ATOM 884 O O . GLY A 1 112 ? 9.085 -3.389 16.746 1.00 60.31 112 GLY A O 1
ATOM 885 N N . GLY A 1 113 ? 7.726 -4.892 15.789 1.00 69.44 113 GLY A N 1
ATOM 886 C CA . GLY A 1 113 ? 6.484 -4.177 16.100 1.00 69.44 113 GLY A CA 1
ATOM 887 C C . GLY A 1 113 ? 5.322 -4.526 15.170 1.00 69.44 113 GLY A C 1
ATOM 888 O O . GLY A 1 113 ? 5.403 -5.464 14.382 1.00 69.44 113 GLY A O 1
ATOM 889 N N . GLN A 1 114 ? 4.240 -3.750 15.268 1.00 78.00 114 GLN A N 1
ATOM 890 C CA . GLN A 1 114 ? 3.184 -3.700 14.258 1.00 78.00 114 GLN A CA 1
ATOM 891 C C . GLN A 1 114 ? 3.106 -2.278 13.721 1.00 78.00 114 GLN A C 1
ATOM 893 O O . GLN A 1 114 ? 2.503 -1.402 14.342 1.00 78.00 114 GLN A O 1
ATOM 898 N N . SER A 1 115 ? 3.737 -2.068 12.571 1.00 85.31 115 SER A N 1
ATOM 899 C CA . SER A 1 115 ? 3.740 -0.788 11.877 1.00 85.31 115 SER A CA 1
ATOM 900 C C . SER A 1 115 ? 3.429 -0.976 10.409 1.00 85.31 115 SER A C 1
ATOM 902 O O . SER A 1 115 ? 3.789 -1.986 9.798 1.00 85.31 115 SER A O 1
ATOM 904 N N . TYR A 1 116 ? 2.813 0.051 9.848 1.00 89.56 116 TYR A N 1
ATOM 905 C CA . TYR A 1 116 ? 2.586 0.173 8.429 1.00 89.56 116 TYR A CA 1
ATOM 906 C C . TYR A 1 116 ? 2.818 1.616 7.992 1.00 89.56 116 TYR A C 1
ATOM 908 O O . TYR A 1 116 ? 2.460 2.543 8.721 1.00 89.56 116 TYR A O 1
ATOM 916 N N . LEU A 1 117 ? 3.409 1.793 6.813 1.00 92.19 117 LEU A N 1
ATOM 917 C CA . LEU A 1 117 ? 3.579 3.093 6.177 1.00 92.19 117 LEU A CA 1
ATOM 918 C C . LEU A 1 117 ? 3.126 3.024 4.725 1.00 92.19 117 LEU A C 1
ATOM 920 O O . LEU A 1 117 ? 3.445 2.064 4.024 1.00 92.19 117 LEU A O 1
ATOM 924 N N . HIS A 1 118 ? 2.446 4.077 4.290 1.00 93.44 118 HIS A N 1
ATOM 925 C CA . HIS A 1 118 ? 2.144 4.353 2.896 1.00 93.44 118 HIS A CA 1
ATOM 926 C C . HIS A 1 118 ? 2.876 5.643 2.516 1.00 93.44 118 HIS A C 1
ATOM 928 O O . HIS A 1 118 ? 2.576 6.721 3.027 1.00 93.44 118 HIS A O 1
ATOM 934 N N . LEU A 1 119 ? 3.917 5.505 1.702 1.00 94.25 119 LEU A N 1
ATOM 935 C CA . LEU A 1 119 ? 4.862 6.563 1.372 1.00 94.25 119 LEU A CA 1
ATOM 936 C C . LEU A 1 119 ? 4.833 6.846 -0.126 1.00 94.25 119 LEU A C 1
ATOM 938 O O . LEU A 1 119 ? 4.552 5.965 -0.935 1.00 94.25 119 LEU A O 1
ATOM 942 N N . HIS A 1 120 ? 5.218 8.067 -0.483 1.00 93.88 120 HIS A N 1
ATOM 943 C CA . HIS A 1 120 ? 5.327 8.512 -1.869 1.00 93.88 120 HIS A CA 1
ATOM 944 C C . HIS A 1 120 ? 6.759 8.949 -2.127 1.00 93.88 120 HIS A C 1
ATOM 946 O O . HIS A 1 120 ? 7.117 10.080 -1.793 1.00 93.88 120 HIS A O 1
ATOM 952 N N . PRO A 1 121 ? 7.607 8.048 -2.635 1.00 96.69 121 PRO A N 1
ATOM 953 C CA . PRO A 1 121 ? 8.981 8.388 -2.939 1.00 96.69 121 PRO A CA 1
ATOM 954 C C . PRO A 1 121 ? 9.061 9.493 -3.994 1.00 96.69 121 PRO A C 1
ATOM 956 O O . PRO A 1 121 ? 8.263 9.540 -4.930 1.00 96.69 121 PRO A O 1
ATOM 959 N N . GLU A 1 122 ? 10.044 10.373 -3.847 1.00 96.12 122 GLU A N 1
ATOM 960 C CA . GLU A 1 122 ? 10.321 11.459 -4.779 1.00 96.12 122 GLU A CA 1
ATOM 961 C C . GLU A 1 122 ? 11.466 11.064 -5.718 1.00 96.12 122 GLU A C 1
ATOM 963 O O . GLU A 1 122 ? 12.522 10.611 -5.247 1.00 96.12 122 GLU A O 1
ATOM 968 N N . PRO A 1 123 ? 11.297 11.239 -7.038 1.00 95.81 123 PRO A N 1
ATOM 969 C CA . PRO A 1 123 ? 12.312 10.852 -8.002 1.00 95.81 123 PRO A CA 1
ATOM 970 C C . PRO A 1 123 ? 13.552 11.738 -7.881 1.00 95.81 123 PRO A C 1
ATOM 972 O O . PRO A 1 123 ? 13.462 12.941 -7.641 1.00 95.81 123 PRO A O 1
ATOM 975 N N . GLN A 1 124 ? 14.720 11.138 -8.071 1.00 93.94 124 GLN A N 1
ATOM 976 C CA . GLN A 1 124 ? 16.016 11.805 -8.081 1.00 93.94 124 GLN A CA 1
ATOM 977 C C . GLN A 1 124 ? 16.583 11.864 -9.502 1.00 93.94 124 GLN A C 1
ATOM 979 O O . GLN A 1 124 ? 16.163 11.140 -10.407 1.00 93.94 124 GLN A O 1
ATOM 984 N N . ILE A 1 125 ? 17.575 12.733 -9.704 1.00 87.50 125 ILE A N 1
ATOM 985 C CA . ILE A 1 125 ? 18.200 12.940 -11.018 1.00 87.50 125 ILE A CA 1
ATOM 986 C C . ILE A 1 125 ? 18.996 11.723 -11.513 1.00 87.50 125 ILE A C 1
ATOM 988 O O . ILE A 1 125 ? 19.188 11.562 -12.715 1.00 87.50 125 ILE A O 1
ATOM 992 N N . ASP A 1 126 ? 19.445 10.863 -10.600 1.00 86.25 126 ASP A N 1
ATOM 993 C CA . ASP A 1 126 ? 20.199 9.641 -10.891 1.00 86.25 126 ASP A CA 1
ATOM 994 C C . ASP A 1 126 ? 19.299 8.425 -11.184 1.00 86.25 126 ASP A C 1
ATOM 996 O O . ASP A 1 126 ? 19.800 7.316 -11.346 1.00 86.25 126 ASP A O 1
ATOM 1000 N N . GLY A 1 127 ? 17.977 8.624 -11.259 1.00 86.00 127 GLY A N 1
ATOM 1001 C CA . GLY A 1 127 ? 16.995 7.562 -11.485 1.00 86.00 127 GLY A CA 1
ATOM 1002 C C . GLY A 1 127 ? 16.596 6.795 -10.221 1.00 86.00 127 GLY A C 1
ATOM 1003 O O . GLY A 1 127 ? 15.691 5.962 -10.281 1.00 86.00 127 GLY A O 1
ATOM 1004 N N . SER A 1 128 ? 17.219 7.084 -9.074 1.00 94.06 128 SER A N 1
ATOM 1005 C CA . SER A 1 128 ? 16.745 6.596 -7.782 1.00 94.06 128 SER A CA 1
ATOM 1006 C C . SER A 1 128 ? 15.531 7.388 -7.301 1.00 94.06 128 SER A C 1
ATOM 1008 O O . SER A 1 128 ? 15.155 8.420 -7.857 1.00 94.06 128 SER A O 1
ATOM 1010 N N . TRP A 1 129 ? 14.908 6.898 -6.242 1.00 97.69 129 TRP A N 1
ATOM 1011 C CA . TRP A 1 129 ? 13.838 7.586 -5.541 1.00 97.69 129 TRP A CA 1
ATOM 1012 C C . TRP A 1 129 ? 14.204 7.677 -4.073 1.00 97.69 129 TRP A C 1
ATOM 1014 O O . TRP A 1 129 ? 14.796 6.748 -3.525 1.00 97.69 129 TRP A O 1
ATOM 1024 N N . THR A 1 130 ? 13.830 8.768 -3.416 1.00 97.69 130 THR A N 1
ATOM 1025 C CA . THR A 1 130 ? 14.028 8.924 -1.972 1.00 97.69 130 THR A CA 1
ATOM 1026 C C . THR A 1 130 ? 12.690 8.971 -1.265 1.00 97.69 130 THR A C 1
ATOM 1028 O O . THR A 1 130 ? 11.719 9.513 -1.778 1.00 97.69 130 THR A O 1
ATOM 1031 N N . PHE A 1 131 ? 12.627 8.410 -0.066 1.00 97.31 131 PHE A N 1
ATOM 1032 C CA . PHE A 1 131 ? 11.474 8.556 0.809 1.00 97.31 131 PHE A CA 1
ATOM 1033 C C . PHE A 1 131 ? 11.932 8.829 2.233 1.00 97.31 131 PHE A C 1
ATOM 1035 O O . PHE A 1 131 ? 13.004 8.396 2.665 1.00 97.31 131 PHE A O 1
ATOM 1042 N N . ALA A 1 132 ? 11.095 9.551 2.967 1.00 95.25 132 ALA A N 1
ATOM 1043 C CA . ALA A 1 132 ? 11.281 9.821 4.379 1.00 95.25 132 ALA A CA 1
ATOM 1044 C C . ALA A 1 132 ? 10.107 9.242 5.162 1.00 95.25 132 ALA A C 1
ATOM 1046 O O . ALA A 1 132 ? 8.961 9.259 4.712 1.00 95.25 132 ALA A O 1
ATOM 1047 N N . PHE A 1 133 ? 10.397 8.744 6.353 1.00 91.88 133 PHE A N 1
ATOM 1048 C CA . PHE A 1 133 ? 9.373 8.393 7.311 1.00 91.88 133 PHE A CA 1
ATOM 1049 C C . PHE A 1 133 ? 8.737 9.656 7.897 1.00 91.88 133 PHE A C 1
ATOM 1051 O O . PHE A 1 133 ? 9.419 10.672 8.077 1.00 91.88 133 PHE A O 1
ATOM 1058 N N . PRO A 1 134 ? 7.445 9.597 8.266 1.00 88.75 134 PRO A N 1
ATOM 1059 C CA . PRO A 1 134 ? 6.827 10.639 9.072 1.00 88.75 134 PRO A CA 1
ATOM 1060 C C . PRO A 1 134 ? 7.666 10.933 10.326 1.00 88.75 134 PRO A C 1
ATOM 1062 O O . PRO A 1 134 ? 8.194 10.017 10.957 1.00 88.75 134 PRO A O 1
ATOM 1065 N N . LYS A 1 135 ? 7.796 12.210 10.707 1.00 85.81 135 LYS A N 1
ATOM 1066 C CA . LYS A 1 135 ? 8.725 12.634 11.775 1.00 85.81 135 LYS A CA 1
ATOM 1067 C C . LYS A 1 135 ? 8.486 11.929 13.107 1.00 85.81 135 LYS A C 1
ATOM 1069 O O . LYS A 1 135 ? 9.436 11.447 13.719 1.00 85.81 135 LYS A O 1
ATOM 1074 N N . ASP A 1 136 ? 7.236 11.835 13.551 1.00 81.00 136 ASP A N 1
ATOM 1075 C CA . ASP A 1 136 ? 6.942 11.154 14.816 1.00 81.00 136 ASP A CA 1
ATOM 1076 C C . ASP A 1 136 ? 7.167 9.639 14.702 1.00 81.00 136 ASP A C 1
ATOM 1078 O O . ASP A 1 136 ? 7.306 8.974 15.729 1.00 81.00 136 ASP A O 1
ATOM 1082 N N . PHE A 1 137 ? 7.161 9.078 13.481 1.00 85.00 137 PHE A N 1
ATOM 1083 C CA . PHE A 1 137 ? 7.374 7.649 13.253 1.00 85.00 137 PHE A CA 1
ATOM 1084 C C . PHE A 1 137 ? 8.853 7.396 13.422 1.00 85.00 137 PHE A C 1
ATOM 1086 O O . PHE A 1 137 ? 9.237 6.617 14.286 1.00 85.00 137 PHE A O 1
ATOM 1093 N N . ALA A 1 138 ? 9.672 8.155 12.690 1.00 84.94 138 ALA A N 1
ATOM 1094 C CA . ALA A 1 138 ? 11.122 8.136 12.806 1.00 84.94 138 ALA A CA 1
ATOM 1095 C C . ALA A 1 138 ? 11.586 8.324 14.262 1.00 84.94 138 ALA A C 1
ATOM 1097 O O . ALA A 1 138 ? 12.472 7.611 14.714 1.00 84.94 138 ALA A O 1
ATOM 1098 N N . ALA A 1 139 ? 10.939 9.209 15.032 1.00 82.69 139 ALA A N 1
ATOM 1099 C CA . ALA A 1 139 ? 11.280 9.456 16.438 1.00 82.69 139 ALA A CA 1
ATOM 1100 C C . ALA A 1 139 ? 11.063 8.251 17.374 1.00 82.69 139 ALA A C 1
ATOM 1102 O O . ALA A 1 139 ? 11.654 8.194 18.450 1.00 82.69 139 ALA A O 1
ATOM 1103 N N . LYS A 1 140 ? 10.190 7.311 16.997 1.00 79.75 140 LYS A N 1
ATOM 1104 C CA . LYS A 1 140 ? 9.848 6.117 17.788 1.00 79.75 140 LYS A CA 1
ATOM 1105 C C . LYS A 1 140 ? 10.281 4.819 17.116 1.00 79.75 140 LYS A C 1
ATOM 1107 O O . LYS A 1 140 ? 10.013 3.738 17.643 1.00 79.75 140 LYS A O 1
ATOM 1112 N N . PHE A 1 141 ? 10.873 4.922 15.934 1.00 80.94 141 PHE A N 1
ATOM 1113 C CA . PHE A 1 141 ? 11.207 3.791 15.103 1.00 80.94 141 PHE A CA 1
ATOM 1114 C C . PHE A 1 141 ? 12.427 3.077 15.678 1.00 80.94 141 PHE A C 1
ATOM 1116 O O . PHE A 1 141 ? 13.504 3.653 15.797 1.00 80.94 141 PHE A O 1
ATOM 1123 N N . ALA A 1 142 ? 12.248 1.812 16.048 1.00 78.56 142 ALA A N 1
ATOM 1124 C CA . ALA A 1 142 ? 13.290 1.011 16.681 1.00 78.56 142 ALA A CA 1
ATOM 1125 C C . ALA A 1 142 ? 14.087 0.152 15.683 1.00 78.56 142 ALA A C 1
ATOM 1127 O O . ALA A 1 142 ? 14.937 -0.623 16.110 1.00 78.56 142 ALA A O 1
ATOM 1128 N N . GLY A 1 143 ? 13.830 0.277 14.376 1.00 85.00 143 GLY A N 1
ATOM 1129 C CA . GLY A 1 143 ? 14.305 -0.667 13.362 1.00 85.00 143 GLY A CA 1
ATOM 1130 C C . GLY A 1 143 ? 13.386 -1.886 13.217 1.00 85.00 143 GLY A C 1
ATOM 1131 O O . GLY A 1 143 ? 12.325 -1.969 13.842 1.00 85.00 143 GLY A O 1
ATOM 1132 N N . GLY A 1 144 ? 13.787 -2.827 12.366 1.00 88.44 144 GLY A N 1
ATOM 1133 C CA . GLY A 1 144 ? 13.045 -4.055 12.082 1.00 88.44 144 GLY A CA 1
ATOM 1134 C C . GLY A 1 144 ? 13.014 -4.412 10.600 1.00 88.44 144 GLY A C 1
ATOM 1135 O O . GLY A 1 144 ? 13.415 -3.626 9.736 1.00 88.44 144 GLY A O 1
ATOM 1136 N N . ASP A 1 145 ? 12.519 -5.612 10.319 1.00 91.81 145 ASP A N 1
ATOM 1137 C CA . ASP A 1 145 ? 12.321 -6.101 8.960 1.00 91.81 145 ASP A CA 1
ATOM 1138 C C . ASP A 1 145 ? 10.953 -5.685 8.443 1.00 91.81 145 ASP A C 1
ATOM 1140 O O . ASP A 1 145 ? 9.948 -5.749 9.157 1.00 91.81 145 ASP A O 1
ATOM 1144 N N . PHE A 1 146 ? 10.909 -5.310 7.172 1.00 93.56 146 PHE A N 1
ATOM 1145 C CA . PHE A 1 146 ? 9.699 -4.916 6.476 1.00 93.56 146 PHE A CA 1
ATOM 1146 C C . PHE A 1 146 ? 9.508 -5.767 5.237 1.00 93.56 146 PHE A C 1
ATOM 1148 O O . PHE A 1 146 ? 10.440 -6.006 4.465 1.00 93.56 146 PHE A O 1
ATOM 1155 N N . ARG A 1 147 ? 8.258 -6.159 5.006 1.00 94.50 147 ARG A N 1
ATOM 1156 C CA . ARG A 1 147 ? 7.802 -6.504 3.671 1.00 94.50 147 ARG A CA 1
ATOM 1157 C C . ARG A 1 147 ? 7.444 -5.208 2.967 1.00 94.50 147 ARG A C 1
ATOM 1159 O O . ARG A 1 147 ? 6.644 -4.4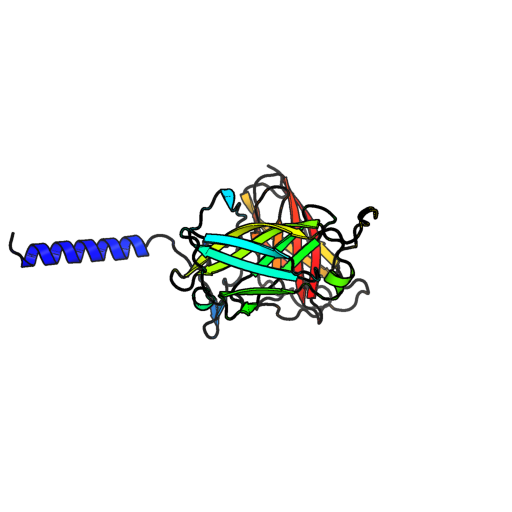27 3.481 1.00 94.50 147 ARG A O 1
ATOM 1166 N N . VAL A 1 148 ? 8.060 -4.990 1.816 1.00 96.19 148 VAL A N 1
ATOM 1167 C CA . VAL A 1 148 ? 7.883 -3.773 1.035 1.00 96.19 148 VAL A CA 1
ATOM 1168 C C . VAL A 1 148 ? 7.138 -4.118 -0.238 1.00 96.19 148 VAL A C 1
ATOM 1170 O O . VAL A 1 148 ? 7.522 -5.060 -0.932 1.00 96.19 148 VAL A O 1
ATOM 1173 N N . TYR A 1 149 ? 6.099 -3.353 -0.540 1.00 95.38 149 TYR A N 1
ATOM 1174 C CA . TYR A 1 149 ? 5.401 -3.398 -1.815 1.00 95.38 149 TYR A CA 1
ATOM 1175 C C . TYR A 1 149 ? 5.543 -2.051 -2.507 1.00 95.38 149 TYR A C 1
ATOM 1177 O O . TYR A 1 149 ? 5.472 -1.013 -1.851 1.00 95.38 149 TYR A O 1
ATOM 1185 N N . ALA A 1 150 ? 5.741 -2.072 -3.818 1.00 94.75 150 ALA A N 1
ATOM 1186 C CA . ALA A 1 150 ? 5.605 -0.887 -4.645 1.00 94.75 150 ALA A CA 1
ATOM 1187 C C . ALA A 1 150 ? 4.526 -1.154 -5.682 1.00 94.75 150 ALA A C 1
ATOM 1189 O O . ALA A 1 150 ? 4.621 -2.145 -6.416 1.00 94.75 150 ALA A O 1
ATOM 1190 N N . ASP A 1 151 ? 3.542 -0.264 -5.743 1.00 91.25 151 ASP A N 1
ATOM 1191 C CA . ASP A 1 151 ? 2.628 -0.200 -6.868 1.00 91.25 151 ASP A CA 1
ATOM 1192 C C . ASP A 1 151 ? 2.769 1.104 -7.633 1.00 91.25 151 ASP A C 1
ATOM 1194 O O . ASP A 1 151 ? 3.046 2.176 -7.090 1.00 91.25 151 ASP A O 1
ATOM 1198 N N . PHE A 1 152 ? 2.693 0.961 -8.947 1.00 91.38 152 PHE A N 1
ATOM 1199 C CA . PHE A 1 152 ? 2.775 2.067 -9.876 1.00 91.38 152 PHE A CA 1
ATOM 1200 C C . PHE A 1 152 ? 2.168 1.665 -11.209 1.00 91.38 152 PHE A C 1
ATOM 1202 O O . PHE A 1 152 ? 1.928 0.489 -11.486 1.00 91.38 152 PHE A O 1
ATOM 1209 N N . MET A 1 153 ? 1.960 2.647 -12.072 1.00 88.44 153 MET A N 1
ATOM 1210 C CA . MET A 1 153 ? 1.544 2.417 -13.445 1.00 88.44 153 MET A CA 1
ATOM 1211 C C . MET A 1 153 ? 2.703 2.711 -14.384 1.00 88.44 153 MET A C 1
ATOM 1213 O O . MET A 1 153 ? 3.275 3.796 -14.352 1.00 88.44 153 MET A O 1
ATOM 1217 N N . HIS A 1 154 ? 3.056 1.754 -15.236 1.00 89.25 154 HIS A N 1
ATOM 1218 C CA . HIS A 1 154 ? 4.101 1.978 -16.230 1.00 89.25 154 HIS A CA 1
ATOM 1219 C C . HIS A 1 154 ? 3.555 2.837 -17.380 1.00 89.25 154 HIS A C 1
ATOM 1221 O O . HIS A 1 154 ? 2.582 2.454 -18.029 1.00 89.25 154 HIS A O 1
ATOM 1227 N N . GLU A 1 155 ? 4.187 3.977 -17.660 1.00 87.94 155 GLU A N 1
ATOM 1228 C CA . GLU A 1 155 ? 3.693 5.031 -18.556 1.00 87.94 155 GLU A CA 1
ATOM 1229 C C . GLU A 1 155 ? 3.413 4.510 -19.968 1.00 87.94 155 GLU A C 1
ATOM 1231 O O . GLU A 1 155 ? 2.364 4.781 -20.548 1.00 87.94 155 GLU A O 1
ATOM 1236 N N . ARG A 1 156 ? 4.310 3.690 -20.527 1.00 86.19 156 ARG A N 1
ATOM 1237 C CA . ARG A 1 156 ? 4.155 3.217 -21.910 1.00 86.19 156 ARG A CA 1
ATOM 1238 C C . ARG A 1 156 ? 3.059 2.172 -22.067 1.00 86.19 156 ARG A C 1
ATOM 1240 O O . ARG A 1 156 ? 2.346 2.179 -23.066 1.00 86.19 156 ARG A O 1
ATOM 1247 N N . SER A 1 157 ? 2.980 1.223 -21.136 1.00 82.50 157 SER A N 1
ATOM 1248 C CA . SER A 1 157 ? 1.992 0.141 -21.220 1.00 82.50 157 SER A CA 1
ATOM 1249 C C . SER A 1 157 ? 0.666 0.511 -20.570 1.00 82.50 157 SER A C 1
ATOM 1251 O O . SER A 1 157 ? -0.312 -0.184 -20.809 1.00 82.50 157 SER A O 1
ATOM 1253 N N . ARG A 1 158 ? 0.637 1.568 -19.746 1.00 80.50 158 ARG A N 1
ATOM 1254 C CA . ARG A 1 158 ? -0.489 1.958 -18.884 1.00 80.50 158 ARG A CA 1
ATOM 1255 C C . ARG A 1 158 ? -1.002 0.802 -18.023 1.00 80.50 158 ARG A C 1
ATOM 1257 O O . ARG A 1 158 ? -2.182 0.731 -17.715 1.00 80.50 158 ARG A O 1
ATOM 1264 N N . ARG A 1 159 ? -0.111 -0.122 -17.656 1.00 79.81 159 ARG A N 1
ATOM 1265 C CA . ARG A 1 159 ? -0.437 -1.277 -16.812 1.00 79.81 159 ARG A CA 1
ATOM 1266 C C . ARG A 1 159 ? 0.034 -1.022 -15.399 1.00 79.81 159 ARG A C 1
ATOM 1268 O O . ARG A 1 159 ? 1.163 -0.560 -15.215 1.00 79.81 159 ARG A O 1
ATOM 1275 N N . THR A 1 160 ? -0.800 -1.381 -14.431 1.00 84.75 160 THR A N 1
ATOM 1276 C CA . THR A 1 160 ? -0.377 -1.464 -13.037 1.00 84.75 160 THR A CA 1
ATOM 1277 C C . THR A 1 160 ? 0.698 -2.535 -12.891 1.00 84.75 160 THR A C 1
ATOM 1279 O O . THR A 1 160 ? 0.589 -3.636 -13.435 1.00 84.75 160 THR A O 1
ATOM 1282 N N . VAL A 1 161 ? 1.740 -2.196 -12.151 1.00 88.44 161 VAL A N 1
ATOM 1283 C CA . VAL A 1 161 ? 2.832 -3.072 -11.761 1.00 88.44 161 VAL A CA 1
ATOM 1284 C C . VAL A 1 161 ? 2.788 -3.196 -10.251 1.00 88.44 161 VAL A C 1
ATOM 1286 O O . VAL A 1 161 ? 2.672 -2.194 -9.551 1.00 88.44 161 VAL A O 1
ATOM 1289 N N . LEU A 1 162 ? 2.911 -4.427 -9.764 1.00 91.25 162 LEU A N 1
ATOM 1290 C CA . LEU A 1 162 ? 3.047 -4.729 -8.349 1.00 91.25 162 LEU A CA 1
ATOM 1291 C C . LEU A 1 162 ? 4.369 -5.450 -8.116 1.00 91.25 162 LEU A C 1
ATOM 1293 O O . LEU A 1 162 ? 4.558 -6.572 -8.585 1.00 91.25 162 LEU A O 1
ATOM 1297 N N . LEU A 1 163 ? 5.257 -4.830 -7.349 1.00 93.06 163 LEU A N 1
ATOM 1298 C CA . LEU A 1 163 ? 6.522 -5.424 -6.936 1.00 93.06 163 LEU A CA 1
ATOM 1299 C C . LEU A 1 163 ? 6.540 -5.652 -5.435 1.00 93.06 163 LEU A C 1
ATOM 1301 O O . LEU A 1 163 ? 5.932 -4.901 -4.673 1.00 93.06 163 LEU A O 1
ATOM 1305 N N . ASN A 1 164 ? 7.297 -6.656 -5.005 1.00 94.06 164 ASN A N 1
ATOM 1306 C CA . ASN A 1 164 ? 7.633 -6.829 -3.605 1.00 94.06 164 ASN A CA 1
ATOM 1307 C C . ASN A 1 164 ? 9.123 -7.065 -3.390 1.00 94.06 164 ASN A C 1
ATOM 1309 O O . ASN A 1 164 ? 9.856 -7.501 -4.275 1.00 94.06 164 ASN A O 1
ATOM 1313 N N . THR A 1 165 ? 9.555 -6.768 -2.174 1.00 94.88 165 THR A N 1
ATOM 1314 C CA . THR A 1 165 ? 10.856 -7.159 -1.646 1.00 94.88 165 THR A CA 1
ATOM 1315 C C . THR A 1 165 ? 10.789 -7.192 -0.118 1.00 94.88 165 THR A C 1
ATOM 1317 O O . THR A 1 165 ? 9.747 -6.927 0.492 1.00 94.88 165 THR A O 1
ATOM 1320 N N . THR A 1 166 ? 11.902 -7.526 0.516 1.00 95.31 166 THR A N 1
ATOM 1321 C CA . THR A 1 166 ? 12.100 -7.355 1.955 1.00 95.31 166 THR A CA 1
ATOM 1322 C C . THR A 1 166 ? 13.252 -6.398 2.188 1.00 95.31 166 THR A C 1
ATOM 1324 O O . THR A 1 166 ? 14.265 -6.485 1.498 1.00 95.31 166 THR A O 1
ATOM 1327 N N . ALA A 1 167 ? 13.115 -5.517 3.172 1.00 95.12 167 ALA A N 1
ATOM 1328 C CA . ALA A 1 167 ? 14.167 -4.590 3.567 1.00 95.12 167 ALA A CA 1
ATOM 1329 C C . ALA A 1 167 ? 14.291 -4.555 5.092 1.00 95.12 167 ALA A C 1
ATOM 1331 O O . ALA A 1 167 ? 13.287 -4.599 5.805 1.00 95.12 167 ALA A O 1
ATOM 1332 N N . SER A 1 168 ? 15.526 -4.474 5.577 1.00 93.25 168 SER A N 1
ATOM 1333 C CA . SER A 1 168 ? 15.848 -4.499 7.003 1.00 93.25 168 SER A CA 1
ATOM 1334 C C . SER A 1 168 ? 16.422 -3.156 7.420 1.00 93.25 168 SER A C 1
ATOM 1336 O O . SER A 1 168 ? 17.472 -2.752 6.925 1.00 93.25 168 SER A O 1
ATOM 1338 N N . TRP A 1 169 ? 15.763 -2.482 8.359 1.00 91.56 169 TRP A N 1
ATOM 1339 C CA . TRP A 1 169 ? 16.338 -1.329 9.044 1.00 91.56 169 TRP A CA 1
ATOM 1340 C C . TRP A 1 169 ? 17.042 -1.821 10.309 1.00 91.56 169 TRP A C 1
ATOM 1342 O O . TRP A 1 169 ? 16.380 -2.415 11.167 1.00 91.56 169 TRP A O 1
ATOM 1352 N N . PRO A 1 170 ? 18.360 -1.590 10.452 1.00 86.50 170 PRO A N 1
ATOM 1353 C CA . PRO A 1 170 ? 19.099 -1.972 11.648 1.00 86.50 170 PRO A CA 1
ATOM 1354 C C . PRO A 1 170 ? 18.419 -1.482 12.929 1.00 86.50 170 PRO A C 1
ATOM 1356 O O . PRO A 1 170 ? 17.954 -0.343 12.994 1.00 86.50 170 PRO A O 1
ATOM 1359 N N . SER A 1 171 ? 18.374 -2.341 13.951 1.00 75.06 171 SER A N 1
ATOM 1360 C CA . SER A 1 171 ? 17.821 -1.951 15.248 1.00 75.06 171 SER A CA 1
ATOM 1361 C C . SER A 1 171 ? 18.691 -0.880 15.898 1.00 75.06 171 SER A C 1
ATOM 1363 O O . SER A 1 171 ? 19.903 -1.056 16.044 1.00 75.06 171 SER A O 1
ATOM 1365 N N . LEU A 1 172 ? 18.059 0.206 16.342 1.00 66.62 172 LEU A N 1
ATOM 1366 C CA . LEU A 1 172 ? 18.714 1.258 17.125 1.00 66.62 172 LEU A CA 1
ATOM 1367 C C . LEU A 1 172 ? 18.877 0.873 18.603 1.00 66.62 172 LEU A C 1
ATOM 1369 O O . LEU A 1 172 ? 19.573 1.561 19.352 1.00 66.62 172 LEU A O 1
ATOM 1373 N N . HIS A 1 173 ? 18.241 -0.214 19.050 1.00 60.91 173 HIS A N 1
ATOM 1374 C CA . HIS A 1 173 ? 18.261 -0.658 20.440 1.00 60.91 173 HIS A CA 1
ATOM 1375 C C . HIS A 1 173 ? 18.701 -2.121 20.527 1.00 60.91 173 HIS A C 1
ATOM 1377 O O . HIS A 1 173 ? 17.985 -3.036 20.123 1.00 60.91 173 HIS A O 1
ATOM 1383 N N . THR A 1 174 ? 19.897 -2.353 21.070 1.00 52.53 174 THR A N 1
ATOM 1384 C CA . THR A 1 174 ? 20.506 -3.689 21.168 1.00 52.53 174 THR A CA 1
ATOM 1385 C C . THR A 1 174 ? 19.935 -4.548 22.299 1.00 52.53 174 THR A C 1
ATOM 1387 O O . THR A 1 174 ? 20.171 -5.748 22.295 1.00 52.53 174 THR A O 1
ATOM 1390 N N . ASN A 1 175 ? 19.175 -3.972 23.244 1.00 47.47 175 ASN A N 1
ATOM 1391 C CA . ASN A 1 175 ? 18.692 -4.661 24.456 1.00 47.47 175 ASN A CA 1
ATOM 1392 C C . ASN A 1 175 ? 17.293 -4.226 24.932 1.00 47.47 175 ASN A C 1
ATOM 1394 O O . ASN A 1 175 ? 16.909 -4.498 26.070 1.00 47.47 175 ASN A O 1
ATOM 1398 N N . SER A 1 176 ? 16.519 -3.533 24.102 1.00 45.22 176 SER A N 1
ATOM 1399 C CA . SER A 1 176 ? 15.150 -3.166 24.464 1.00 45.22 176 SER A CA 1
ATOM 1400 C C . SER A 1 176 ? 14.211 -4.232 23.927 1.00 45.22 176 SER A C 1
ATOM 1402 O O . SER A 1 176 ? 14.151 -4.441 22.716 1.00 45.22 176 SER A O 1
ATOM 1404 N N . THR A 1 177 ? 13.456 -4.894 24.809 1.00 44.66 177 THR A N 1
ATOM 1405 C CA . THR A 1 177 ? 12.235 -5.595 24.398 1.00 44.66 177 THR A CA 1
ATOM 1406 C C . THR A 1 177 ? 11.464 -4.626 23.506 1.00 44.66 177 THR A C 1
ATOM 1408 O O . THR A 1 177 ? 11.332 -3.467 23.916 1.00 44.66 177 THR A O 1
ATOM 1411 N N . PRO A 1 178 ? 11.007 -5.022 22.305 1.00 46.47 178 PRO A N 1
ATOM 1412 C CA . PRO A 1 178 ? 10.160 -4.164 21.501 1.00 46.47 178 PRO A CA 1
ATOM 1413 C C . PRO A 1 178 ? 8.889 -3.931 22.312 1.00 46.47 178 PRO A C 1
ATOM 1415 O O . PRO A 1 178 ? 7.940 -4.709 22.262 1.00 46.47 178 PRO A O 1
ATOM 1418 N N . THR A 1 179 ? 8.880 -2.875 23.124 1.00 41.94 179 THR A N 1
ATOM 1419 C CA . THR A 1 179 ? 7.647 -2.271 23.582 1.00 41.94 179 THR A CA 1
ATOM 1420 C C . THR A 1 179 ? 6.954 -1.964 22.279 1.00 41.94 179 THR A C 1
ATOM 1422 O O . THR A 1 179 ? 7.520 -1.229 21.472 1.00 41.94 179 THR A O 1
ATOM 1425 N N . THR A 1 180 ? 5.815 -2.611 22.032 1.00 43.19 180 THR A N 1
ATOM 1426 C CA . THR A 1 180 ? 4.878 -2.277 20.964 1.00 43.19 180 THR A CA 1
ATOM 1427 C C . THR A 1 180 ? 4.677 -0.775 21.029 1.00 43.19 180 THR A C 1
ATOM 1429 O O . THR A 1 180 ? 3.841 -0.289 21.791 1.00 43.19 180 THR A O 1
ATOM 1432 N N . SER A 1 181 ? 5.537 -0.028 20.336 1.00 43.12 181 SER A N 1
ATOM 1433 C CA . SER A 1 181 ? 5.470 1.412 20.262 1.00 43.12 181 SER A CA 1
ATOM 1434 C C . SER A 1 181 ? 4.226 1.603 19.452 1.00 43.12 181 SER A C 1
ATOM 1436 O O . SER A 1 181 ? 4.196 1.293 18.261 1.00 43.12 181 SER A O 1
ATOM 1438 N N . ALA A 1 182 ? 3.161 1.893 20.194 1.00 45.28 182 ALA A N 1
ATOM 1439 C CA . ALA A 1 182 ? 1.823 2.003 19.695 1.00 45.28 182 ALA A CA 1
ATOM 1440 C C . ALA A 1 182 ? 1.904 2.812 18.408 1.00 45.28 182 ALA A C 1
ATOM 1442 O O . ALA A 1 182 ? 2.304 3.978 18.433 1.00 45.28 182 ALA A O 1
ATOM 1443 N N . LEU A 1 183 ? 1.625 2.113 17.306 1.00 53.84 183 LEU A N 1
ATOM 1444 C CA . LEU A 1 183 ? 0.594 2.480 16.364 1.00 53.84 183 LEU A CA 1
ATOM 1445 C C . LEU A 1 183 ? 0.534 3.998 16.183 1.00 53.84 183 LEU A C 1
ATOM 1447 O O . LEU A 1 183 ? 0.136 4.727 17.095 1.00 53.84 183 LEU A O 1
ATOM 1451 N N . TYR A 1 184 ? 0.923 4.456 14.994 1.00 60.22 184 TYR A N 1
ATOM 1452 C CA . TYR A 1 184 ? 0.794 5.826 14.491 1.00 60.22 184 TYR A CA 1
ATOM 1453 C C . TYR A 1 184 ? -0.686 6.257 14.374 1.00 60.22 184 TYR A C 1
ATOM 1455 O O . TYR A 1 184 ? -1.169 6.711 13.343 1.00 60.22 184 TYR A O 1
ATOM 1463 N N . THR A 1 185 ? -1.426 6.056 15.457 1.00 64.00 185 THR A N 1
ATOM 1464 C CA . THR A 1 185 ? -2.868 5.894 15.567 1.00 64.00 185 THR A CA 1
ATOM 1465 C C . THR A 1 185 ? -3.352 6.963 16.516 1.00 64.00 185 THR A C 1
ATOM 1467 O O . THR A 1 185 ? -3.533 6.783 17.727 1.00 64.00 185 THR A O 1
ATOM 1470 N N . ARG A 1 186 ? -3.458 8.148 15.916 1.00 74.12 186 ARG A N 1
ATOM 1471 C CA . ARG A 1 186 ? -4.073 9.337 16.508 1.00 74.12 186 ARG A CA 1
ATOM 1472 C C . ARG A 1 186 ? -5.597 9.243 16.447 1.00 74.12 186 ARG A C 1
ATOM 1474 O O . ARG A 1 186 ? -6.269 9.742 17.341 1.00 74.12 186 ARG A O 1
ATOM 1481 N N . ILE A 1 187 ? -6.114 8.521 15.456 1.00 86.94 187 ILE A N 1
ATOM 1482 C CA . ILE A 1 187 ? -7.535 8.222 15.285 1.00 86.94 187 ILE A CA 1
ATOM 1483 C C . ILE A 1 187 ? -7.831 6.796 15.747 1.00 86.94 187 ILE A C 1
ATOM 1485 O O . ILE A 1 187 ? -6.975 5.925 15.660 1.00 86.94 187 ILE A O 1
ATOM 1489 N N . HIS A 1 188 ? -9.032 6.558 16.247 1.00 90.06 188 HIS A N 1
ATOM 1490 C CA . HIS A 1 188 ? -9.572 5.224 16.452 1.00 90.06 188 HIS A CA 1
ATOM 1491 C C . HIS A 1 188 ? -10.362 4.806 15.212 1.00 90.06 188 HIS A C 1
ATOM 1493 O O . HIS A 1 188 ? -10.998 5.645 14.570 1.00 90.06 188 HIS A O 1
ATOM 1499 N N . ALA A 1 189 ? -10.316 3.516 14.900 1.00 93.31 189 ALA A N 1
ATOM 1500 C CA . ALA A 1 189 ? -11.059 2.917 13.812 1.00 93.31 189 ALA A CA 1
ATOM 1501 C C . ALA A 1 189 ? -11.715 1.626 14.304 1.00 93.31 189 ALA A C 1
ATOM 1503 O O . ALA A 1 189 ? -11.054 0.791 14.924 1.00 93.31 189 ALA A O 1
ATOM 1504 N N . GLU A 1 190 ? -12.996 1.463 14.001 1.00 95.69 190 GLU A N 1
ATOM 1505 C CA . GLU A 1 190 ? -13.775 0.268 14.321 1.00 95.69 190 GLU A CA 1
ATOM 1506 C C . GLU A 1 190 ? -14.542 -0.204 13.086 1.00 95.69 190 GLU A C 1
ATOM 1508 O O . GLU A 1 190 ? -14.975 0.607 12.264 1.00 95.69 190 GLU A O 1
ATOM 1513 N N . PHE A 1 191 ? -14.727 -1.516 12.944 1.00 97.56 191 PHE A N 1
ATOM 1514 C CA . PHE A 1 191 ? -15.601 -2.030 11.898 1.00 97.56 191 PHE A CA 1
ATOM 1515 C C . PHE A 1 191 ? -17.069 -1.745 12.223 1.00 97.56 191 PHE A C 1
ATOM 1517 O O . PHE A 1 191 ? -17.500 -1.848 13.371 1.00 97.56 191 PHE A O 1
ATOM 1524 N N . VAL A 1 192 ? -17.851 -1.451 11.187 1.00 97.06 192 VAL A N 1
ATOM 1525 C CA . VAL A 1 192 ? -19.306 -1.301 11.271 1.00 97.06 192 VAL A CA 1
ATOM 1526 C C . VAL A 1 192 ? -19.958 -2.527 10.651 1.00 97.06 192 VAL A C 1
ATOM 1528 O O . VAL A 1 192 ? -19.734 -2.806 9.475 1.00 97.06 192 VAL A O 1
ATOM 1531 N N . ASP A 1 193 ? -20.768 -3.236 11.441 1.00 94.25 193 ASP A N 1
ATOM 1532 C CA . ASP A 1 193 ? -21.556 -4.395 11.001 1.00 94.25 193 ASP A CA 1
ATOM 1533 C C . ASP A 1 193 ? -20.721 -5.461 10.260 1.00 94.25 193 ASP A C 1
ATOM 1535 O O . ASP A 1 193 ? -21.130 -5.959 9.211 1.00 94.25 193 ASP A O 1
ATOM 1539 N N . LEU A 1 194 ? -19.530 -5.796 10.782 1.00 94.69 194 LEU A N 1
ATOM 1540 C CA . LEU A 1 194 ? -18.621 -6.754 10.142 1.00 94.69 194 LEU A CA 1
ATOM 1541 C C . LEU A 1 194 ? -19.267 -8.151 10.066 1.00 94.69 194 LEU A C 1
ATOM 1543 O O . LEU A 1 194 ? -19.516 -8.754 11.117 1.00 94.69 194 LEU A O 1
ATOM 1547 N N . PRO A 1 195 ? -19.521 -8.696 8.862 1.00 90.94 195 PRO A N 1
ATOM 1548 C CA . PRO A 1 195 ? -20.037 -10.049 8.730 1.00 90.94 195 PRO A CA 1
ATOM 1549 C C . PRO A 1 195 ? -18.933 -11.083 8.988 1.00 90.94 195 PRO A C 1
ATOM 1551 O O . PRO A 1 195 ? -17.746 -10.762 9.074 1.00 90.94 195 PRO A O 1
ATOM 1554 N N . VAL A 1 196 ? -19.321 -12.357 9.053 1.00 94.56 196 VAL A N 1
ATOM 1555 C CA . VAL A 1 196 ? -18.353 -13.453 8.921 1.00 94.56 196 VAL A CA 1
ATOM 1556 C C . VAL A 1 196 ? -17.738 -13.366 7.527 1.00 94.56 196 VAL A C 1
ATOM 1558 O O . VAL A 1 196 ? -18.461 -13.397 6.537 1.00 94.56 196 VAL A O 1
ATOM 1561 N N . LEU A 1 197 ? -16.415 -13.243 7.463 1.00 97.31 197 LEU A N 1
ATOM 1562 C CA . LEU A 1 197 ? -15.670 -13.113 6.214 1.00 97.31 197 LEU A CA 1
ATOM 1563 C C . LEU A 1 197 ? -15.300 -14.503 5.690 1.00 97.31 197 LEU A C 1
ATOM 1565 O O . LEU A 1 197 ? -14.690 -15.282 6.431 1.00 97.31 197 LEU A O 1
ATOM 1569 N N . ARG A 1 198 ? -15.631 -14.812 4.433 1.00 97.56 198 ARG A N 1
ATOM 1570 C CA . ARG A 1 198 ? -15.246 -16.072 3.779 1.00 97.56 198 ARG A CA 1
ATOM 1571 C C . ARG A 1 198 ? -14.317 -15.842 2.601 1.00 97.56 198 ARG A C 1
ATOM 1573 O O . ARG A 1 198 ? -14.391 -14.819 1.920 1.00 97.56 198 ARG A O 1
ATOM 1580 N N . ALA A 1 199 ? -13.436 -16.803 2.371 1.00 96.69 199 ALA A N 1
ATOM 1581 C CA . ALA A 1 199 ? -12.442 -16.730 1.322 1.00 96.69 199 ALA A CA 1
ATOM 1582 C C . ALA A 1 199 ? -13.090 -16.545 -0.059 1.00 96.69 199 ALA A C 1
ATOM 1584 O O . ALA A 1 199 ? -14.067 -17.203 -0.413 1.00 96.69 199 ALA A O 1
ATOM 1585 N N . GLY A 1 200 ? -12.535 -15.634 -0.861 1.00 93.81 200 GLY A N 1
ATOM 1586 C CA . GLY A 1 200 ? -13.001 -15.365 -2.222 1.00 93.81 200 GLY A CA 1
ATOM 1587 C C . GLY A 1 200 ? -14.300 -14.561 -2.341 1.00 93.81 200 GLY A C 1
ATOM 1588 O O . GLY A 1 200 ? -14.666 -14.217 -3.469 1.00 93.81 200 GLY A O 1
ATOM 1589 N N . GLU A 1 201 ? -14.979 -14.235 -1.235 1.00 95.25 201 GLU A N 1
ATOM 1590 C CA . GLU A 1 201 ? -16.157 -13.364 -1.254 1.00 95.25 201 GLU A CA 1
ATOM 1591 C C . GLU A 1 201 ? -15.774 -11.900 -1.491 1.00 95.25 201 GLU A C 1
ATOM 1593 O O . GLU A 1 201 ? -14.778 -11.393 -0.973 1.00 95.25 201 GLU A O 1
ATOM 1598 N N . SER A 1 202 ? -16.610 -11.201 -2.255 1.00 94.25 202 SER A N 1
ATOM 1599 C CA . SER A 1 202 ? -16.569 -9.746 -2.372 1.00 94.25 202 SER A CA 1
ATOM 1600 C C . SER A 1 202 ? -17.361 -9.120 -1.232 1.00 94.25 202 SER A C 1
ATOM 1602 O O . SER A 1 202 ? -18.568 -9.341 -1.117 1.00 94.25 202 SER A O 1
ATOM 1604 N N . VAL A 1 203 ? -16.702 -8.313 -0.404 1.00 94.94 203 VAL A N 1
ATOM 1605 C CA . VAL A 1 203 ? -17.318 -7.667 0.762 1.00 94.94 203 VAL A CA 1
ATOM 1606 C C . VAL A 1 203 ? -17.094 -6.160 0.752 1.00 94.94 203 VAL A C 1
ATOM 1608 O O . VAL A 1 203 ? -16.174 -5.650 0.116 1.00 94.94 203 VAL A O 1
ATOM 1611 N N . MET A 1 204 ? -17.937 -5.447 1.498 1.00 94.88 204 MET A N 1
ATOM 1612 C CA . MET A 1 204 ? -17.757 -4.030 1.805 1.00 94.88 204 MET A CA 1
ATOM 1613 C C . MET A 1 204 ? -17.325 -3.887 3.265 1.00 94.88 204 MET A C 1
ATOM 1615 O O . MET A 1 204 ? -18.147 -4.002 4.175 1.00 94.88 204 MET A O 1
ATOM 1619 N N . LEU A 1 205 ? -16.041 -3.629 3.493 1.00 96.75 205 LEU A N 1
ATOM 1620 C CA . LEU A 1 205 ? -15.490 -3.354 4.814 1.00 96.75 205 LEU A CA 1
ATOM 1621 C C . LEU A 1 205 ? -15.778 -1.900 5.183 1.00 96.75 205 LEU A C 1
ATOM 1623 O O . LEU A 1 205 ? -15.152 -0.977 4.663 1.00 96.75 205 LEU A O 1
ATOM 1627 N N . LYS A 1 206 ? -16.741 -1.688 6.079 1.00 97.38 206 LYS A N 1
ATOM 1628 C CA . LYS A 1 206 ? -17.067 -0.360 6.602 1.00 97.38 206 LYS A CA 1
ATOM 1629 C C . LYS A 1 206 ? -16.285 -0.103 7.876 1.00 97.38 206 LYS A C 1
ATOM 1631 O O . LYS A 1 206 ? -16.320 -0.915 8.799 1.00 97.38 206 LYS A O 1
ATOM 1636 N N . VAL A 1 207 ? -15.617 1.039 7.930 1.00 97.44 207 VAL A N 1
ATOM 1637 C CA . VAL A 1 207 ? -14.816 1.467 9.071 1.00 97.44 207 VAL A CA 1
ATOM 1638 C C . VAL A 1 207 ? -15.308 2.826 9.533 1.00 97.44 207 VAL A C 1
ATOM 1640 O O . VAL A 1 207 ? -15.310 3.779 8.756 1.00 97.44 207 VAL A O 1
ATOM 1643 N N . ARG A 1 208 ? -15.702 2.927 10.801 1.00 96.69 208 ARG A N 1
ATOM 1644 C CA . ARG A 1 208 ? -16.013 4.202 11.444 1.00 96.69 208 ARG A CA 1
ATOM 1645 C C . ARG A 1 208 ? -14.768 4.747 12.114 1.00 96.69 208 ARG A C 1
ATOM 1647 O O . ARG A 1 208 ? -14.074 4.020 12.822 1.00 96.69 208 ARG A O 1
ATOM 1654 N N . LEU A 1 209 ? -14.508 6.030 11.896 1.00 95.44 209 LEU A N 1
ATOM 1655 C CA . LEU A 1 209 ? -13.368 6.734 12.462 1.00 95.44 209 LEU A CA 1
ATOM 1656 C C . LEU A 1 209 ? -13.817 7.694 13.563 1.00 95.44 209 LEU A C 1
ATOM 1658 O O . LEU A 1 209 ? -14.879 8.310 13.474 1.00 95.44 209 LEU A O 1
ATOM 1662 N N . SER A 1 210 ? -12.991 7.853 14.593 1.00 92.00 210 SER A N 1
ATOM 1663 C CA . SER A 1 210 ? -13.222 8.833 15.660 1.00 92.00 210 SER A CA 1
ATOM 1664 C C . SER A 1 210 ? -11.917 9.308 16.292 1.00 92.00 210 SER A C 1
ATOM 1666 O O . SER A 1 210 ? -10.969 8.534 16.420 1.00 92.00 210 SER A O 1
ATOM 1668 N N . GLN A 1 211 ? -11.866 10.554 16.759 1.00 86.38 211 GLN A N 1
ATOM 1669 C CA . GLN A 1 211 ? -10.775 11.018 17.622 1.00 86.38 211 GLN A CA 1
ATOM 1670 C C . GLN A 1 211 ? -10.857 10.365 19.008 1.00 86.38 211 GLN A C 1
ATOM 1672 O O . GLN A 1 211 ? -11.943 10.021 19.479 1.00 86.38 211 GLN A O 1
ATOM 1677 N N . LYS A 1 212 ? -9.717 10.227 19.698 1.00 79.44 212 LYS A N 1
ATOM 1678 C CA . LYS A 1 212 ? -9.694 9.708 21.082 1.00 79.44 212 LYS A CA 1
ATOM 1679 C C . LYS A 1 212 ? -10.381 10.642 22.078 1.00 79.44 212 LYS A C 1
ATOM 1681 O O . LYS A 1 212 ? -10.906 10.175 23.081 1.00 79.44 212 LYS A O 1
ATOM 1686 N N . ASP A 1 213 ? -10.360 11.942 21.808 1.00 82.00 213 ASP A N 1
ATOM 1687 C CA . ASP A 1 213 ? -10.968 12.979 22.646 1.00 82.00 213 ASP A CA 1
ATOM 1688 C C . ASP A 1 213 ? -12.435 13.277 22.281 1.00 82.00 213 ASP A C 1
ATOM 1690 O O . ASP A 1 213 ? -13.067 14.119 22.914 1.00 82.00 213 ASP A O 1
ATOM 1694 N N . GLY A 1 214 ? -12.989 12.578 21.282 1.00 80.06 214 GLY A N 1
ATOM 1695 C CA . GLY A 1 214 ? -14.367 12.753 20.825 1.00 80.06 214 GLY A CA 1
ATOM 1696 C C . GLY A 1 214 ? -14.604 13.980 19.942 1.00 80.06 214 GLY A C 1
ATOM 1697 O O . GLY A 1 214 ? -15.754 14.243 19.597 1.00 80.06 214 GLY A O 1
ATOM 1698 N N . THR A 1 215 ? -13.561 14.722 19.557 1.00 83.56 215 THR A N 1
ATOM 1699 C CA . THR A 1 215 ? -13.707 15.842 18.619 1.00 83.56 215 THR A CA 1
ATOM 1700 C C . THR A 1 215 ? -14.115 15.368 17.215 1.00 83.56 215 THR A C 1
ATOM 1702 O O . THR A 1 215 ? -13.790 14.239 16.823 1.00 83.56 215 THR A O 1
ATOM 1705 N N . PRO A 1 216 ? -14.825 16.205 16.429 1.00 84.50 216 PRO A N 1
ATOM 1706 C CA . PRO A 1 216 ? -15.182 15.864 15.057 1.00 84.50 216 PRO A CA 1
ATOM 1707 C C . PRO A 1 216 ? -13.948 15.606 14.188 1.00 84.50 216 PRO A C 1
ATOM 1709 O O . PRO A 1 216 ? -12.993 16.387 14.197 1.00 84.50 216 PRO A O 1
ATOM 1712 N N . LEU A 1 217 ? -13.983 14.531 13.399 1.00 88.81 217 LEU A N 1
ATOM 1713 C CA . LEU A 1 217 ? -12.906 14.197 12.473 1.00 88.81 217 LEU A CA 1
ATOM 1714 C C . LEU A 1 217 ? -13.203 14.757 11.074 1.00 88.81 217 LEU A C 1
ATOM 1716 O O . LEU A 1 217 ? -13.931 14.159 10.285 1.00 88.81 217 LEU A O 1
ATOM 1720 N N . ASN A 1 218 ? -12.603 15.901 10.748 1.00 90.31 218 ASN A N 1
ATOM 1721 C CA . ASN A 1 218 ? -12.690 16.478 9.408 1.00 90.31 218 ASN A CA 1
ATOM 1722 C C . ASN A 1 218 ? -11.639 15.844 8.494 1.00 90.31 218 ASN A C 1
ATOM 1724 O O . ASN A 1 218 ? -10.473 16.228 8.535 1.00 90.31 218 ASN A O 1
ATOM 1728 N N . LEU A 1 219 ? -12.060 14.875 7.679 1.00 93.56 219 LEU A N 1
ATOM 1729 C CA . LEU A 1 219 ? -11.180 14.244 6.700 1.00 93.56 219 LEU A CA 1
ATOM 1730 C C . LEU A 1 219 ? -10.827 15.215 5.571 1.00 93.56 219 LEU A C 1
ATOM 1732 O O . LEU A 1 219 ? -11.696 15.848 4.959 1.00 93.56 219 LEU A O 1
ATOM 1736 N N . GLU A 1 220 ? -9.537 15.285 5.285 1.00 93.12 220 GLU A N 1
ATOM 1737 C CA . GLU A 1 220 ? -8.958 15.998 4.160 1.00 93.12 220 GLU A CA 1
ATOM 1738 C C . GLU A 1 220 ? -8.609 15.014 3.048 1.00 93.12 220 GLU A C 1
ATOM 1740 O O . GLU A 1 220 ? -8.285 13.849 3.290 1.00 93.12 220 GLU A O 1
ATOM 1745 N N . THR A 1 221 ? -8.642 15.504 1.812 1.00 91.25 221 THR A N 1
ATOM 1746 C CA . THR A 1 221 ? -8.194 14.719 0.668 1.00 91.25 221 THR A CA 1
ATOM 1747 C C . THR A 1 221 ? -6.711 14.394 0.815 1.00 91.25 221 THR A C 1
ATOM 1749 O O . THR A 1 221 ? -5.864 15.279 0.923 1.00 91.25 221 THR A O 1
ATOM 1752 N N . LEU A 1 222 ? -6.403 13.108 0.759 1.00 87.81 222 LEU A N 1
ATOM 1753 C CA . LEU A 1 222 ? -5.071 12.533 0.750 1.00 87.81 222 LEU A CA 1
ATOM 1754 C C . LEU A 1 222 ? -4.961 11.752 -0.560 1.00 87.81 222 LEU A C 1
ATOM 1756 O O . LEU A 1 222 ? -5.811 10.917 -0.811 1.00 87.81 222 LEU A O 1
ATOM 1760 N N . MET A 1 223 ? -4.002 12.058 -1.439 1.00 86.75 223 MET A N 1
ATOM 1761 C CA . MET A 1 223 ? -3.849 11.373 -2.746 1.00 86.75 223 MET A CA 1
ATOM 1762 C C . MET A 1 223 ? -5.129 11.304 -3.613 1.00 86.75 223 MET A C 1
ATOM 1764 O O . MET A 1 223 ? -5.333 10.395 -4.411 1.00 86.75 223 MET A O 1
ATOM 1768 N N . GLY A 1 224 ? -6.027 12.278 -3.461 1.00 84.69 224 GLY A N 1
ATOM 1769 C CA . GLY A 1 224 ? -7.291 12.317 -4.202 1.00 84.69 224 GLY A CA 1
ATOM 1770 C C . GLY A 1 224 ? -8.439 11.486 -3.621 1.00 84.69 224 GLY A C 1
ATOM 1771 O O . GLY A 1 224 ? -9.514 11.494 -4.209 1.00 84.69 224 GLY A O 1
ATOM 1772 N N . ALA A 1 225 ? -8.272 10.858 -2.453 1.00 89.12 225 ALA A N 1
ATOM 1773 C CA . ALA A 1 225 ? -9.357 10.207 -1.714 1.00 89.12 225 ALA A CA 1
ATOM 1774 C C . ALA A 1 225 ? -9.420 10.680 -0.249 1.00 89.12 225 ALA A C 1
ATOM 1776 O O . ALA A 1 225 ? -8.482 11.276 0.270 1.00 89.12 225 ALA A O 1
ATOM 1777 N N . LEU A 1 226 ? -10.530 10.420 0.450 1.00 92.12 226 LEU A N 1
ATOM 1778 C CA . LEU A 1 226 ? -10.677 10.760 1.882 1.00 92.12 226 LEU A CA 1
ATOM 1779 C C . LEU A 1 226 ? -9.986 9.760 2.824 1.00 92.12 226 LEU A C 1
ATOM 1781 O O . LEU A 1 226 ? -10.011 9.911 4.043 1.00 92.12 226 LEU A O 1
ATOM 1785 N N . GLY A 1 227 ? -9.366 8.732 2.259 1.00 92.50 227 GLY A N 1
ATOM 1786 C CA . GLY A 1 227 ? -8.629 7.714 2.978 1.00 92.50 227 GLY A CA 1
ATOM 1787 C C . GLY A 1 227 ? -8.118 6.651 2.025 1.00 92.50 227 GLY A C 1
ATOM 1788 O O . GLY A 1 227 ? -8.520 6.604 0.868 1.00 92.50 227 GLY A O 1
ATOM 1789 N N . HIS A 1 228 ? -7.222 5.818 2.522 1.00 93.31 228 HIS A N 1
ATOM 1790 C CA . HIS A 1 228 ? -6.702 4.640 1.842 1.00 93.31 228 HIS A CA 1
ATOM 1791 C C . HIS A 1 228 ? -6.761 3.495 2.835 1.00 93.31 228 HIS A C 1
ATOM 1793 O O . HIS A 1 228 ? -6.645 3.708 4.046 1.00 93.31 228 HIS A O 1
ATOM 1799 N N . ALA A 1 229 ? -6.922 2.281 2.341 1.00 94.56 229 ALA A N 1
ATOM 1800 C CA . ALA A 1 229 ? -6.741 1.110 3.166 1.00 94.56 229 ALA A CA 1
ATOM 1801 C C . ALA A 1 229 ? -5.877 0.081 2.458 1.00 94.56 229 ALA A C 1
ATOM 1803 O O . ALA A 1 229 ? -5.958 -0.081 1.244 1.00 94.56 229 ALA A O 1
ATOM 1804 N N . VAL A 1 230 ? -5.068 -0.639 3.227 1.00 94.69 230 VAL A N 1
ATOM 1805 C CA . VAL A 1 230 ? -4.394 -1.833 2.736 1.00 94.69 230 VAL A CA 1
ATOM 1806 C C . VAL A 1 230 ? -4.795 -3.034 3.569 1.00 94.69 230 VAL A C 1
ATOM 1808 O O . VAL A 1 230 ? -4.885 -2.955 4.794 1.00 94.69 230 VAL A O 1
ATOM 1811 N N . LEU A 1 231 ? -5.011 -4.160 2.907 1.00 95.38 231 LEU A N 1
ATOM 1812 C CA . LEU A 1 231 ? -5.152 -5.451 3.554 1.00 95.38 231 LEU A CA 1
ATOM 1813 C C . LEU A 1 231 ? -3.837 -6.212 3.419 1.00 95.38 231 LEU A C 1
ATOM 1815 O O . LEU A 1 231 ? -3.397 -6.454 2.300 1.00 95.38 231 LEU A O 1
ATOM 1819 N N . VAL A 1 232 ? -3.218 -6.608 4.531 1.00 94.19 232 VAL A N 1
ATOM 1820 C CA . VAL A 1 232 ? -1.977 -7.407 4.537 1.00 94.19 232 VAL A CA 1
ATOM 1821 C C . VAL A 1 232 ? -2.102 -8.594 5.482 1.00 94.19 232 VAL A C 1
ATOM 1823 O O . VAL A 1 232 ? -2.763 -8.507 6.515 1.00 94.19 232 VAL A O 1
ATOM 1826 N N . GLY A 1 233 ? -1.469 -9.712 5.131 1.00 90.88 233 GLY A N 1
ATOM 1827 C CA . GLY A 1 233 ? -1.445 -10.931 5.942 1.00 90.88 233 GLY A CA 1
ATOM 1828 C C . GLY A 1 233 ? -0.029 -11.365 6.315 1.00 90.88 233 GLY A C 1
ATOM 1829 O O . GLY A 1 233 ? 0.962 -10.734 5.943 1.00 90.88 233 GLY A O 1
ATOM 1830 N N . ALA A 1 234 ? 0.072 -12.487 7.031 1.00 83.69 234 ALA A N 1
ATOM 1831 C CA . ALA A 1 234 ? 1.364 -13.100 7.348 1.00 83.69 234 ALA A CA 1
ATOM 1832 C C . ALA A 1 234 ? 2.112 -13.551 6.076 1.00 83.69 234 ALA A C 1
ATOM 1834 O O . ALA A 1 234 ? 3.318 -13.320 5.922 1.00 83.69 234 ALA A O 1
ATOM 1835 N N . GLN A 1 235 ? 1.384 -14.147 5.130 1.00 86.31 235 GLN A N 1
ATOM 1836 C CA . GLN A 1 235 ? 1.922 -14.535 3.828 1.00 86.31 235 GLN A CA 1
ATOM 1837 C C . GLN A 1 235 ? 2.052 -13.328 2.887 1.00 86.31 235 GLN A C 1
ATOM 1839 O O . GLN A 1 235 ? 1.321 -12.349 3.059 1.00 86.31 235 GLN A O 1
ATOM 1844 N N . PRO A 1 236 ? 2.996 -13.354 1.924 1.00 87.56 236 PRO A N 1
ATOM 1845 C CA . PRO A 1 236 ? 3.118 -12.302 0.926 1.00 87.56 236 PRO A CA 1
ATOM 1846 C C . PRO A 1 236 ? 1.802 -12.078 0.188 1.00 87.56 236 PRO A C 1
ATOM 1848 O O . PRO A 1 236 ? 1.156 -13.009 -0.284 1.00 87.56 236 PRO A O 1
ATOM 1851 N N . GLY A 1 237 ? 1.424 -10.814 0.107 1.00 89.44 237 GLY A N 1
ATOM 1852 C CA . GLY A 1 237 ? 0.243 -10.362 -0.589 1.00 89.44 237 GLY A CA 1
ATOM 1853 C C . GLY A 1 237 ? -0.349 -9.122 0.052 1.00 89.44 237 GLY A C 1
ATOM 1854 O O . GLY A 1 237 ? -0.167 -8.867 1.250 1.00 89.44 237 GLY A O 1
ATOM 1855 N N . TYR A 1 238 ? -1.014 -8.331 -0.776 1.00 91.38 238 TYR A N 1
ATOM 1856 C CA . TYR A 1 238 ? -1.685 -7.125 -0.332 1.00 91.38 238 TYR A CA 1
ATOM 1857 C C . TYR A 1 238 ? -2.869 -6.782 -1.246 1.00 91.38 238 TYR A C 1
ATOM 1859 O O . TYR A 1 238 ? -2.930 -7.222 -2.396 1.00 91.38 238 TYR A O 1
ATOM 1867 N N . ALA A 1 239 ? -3.811 -6.009 -0.717 1.00 92.38 239 ALA A N 1
ATOM 1868 C CA . ALA A 1 239 ? -4.834 -5.319 -1.498 1.00 92.38 239 ALA A CA 1
ATOM 1869 C C . ALA A 1 239 ? -4.819 -3.846 -1.099 1.00 92.38 239 ALA A C 1
ATOM 1871 O O . ALA A 1 239 ? -4.936 -3.560 0.091 1.00 92.38 239 ALA A O 1
ATOM 1872 N N . HIS A 1 240 ? -4.696 -2.938 -2.063 1.00 92.06 240 HIS A N 1
ATOM 1873 C CA . HIS A 1 240 ? -4.785 -1.495 -1.850 1.00 92.06 240 HIS A CA 1
ATOM 1874 C C . HIS A 1 240 ? -6.181 -1.009 -2.262 1.00 92.06 240 HIS A C 1
ATOM 1876 O O . HIS A 1 240 ? -6.687 -1.382 -3.316 1.00 92.06 240 HIS A O 1
ATOM 1882 N N . MET A 1 241 ? -6.836 -0.239 -1.396 1.00 91.50 241 MET A N 1
ATOM 1883 C CA . MET A 1 241 ? -8.231 0.167 -1.530 1.00 91.50 241 MET A CA 1
ATOM 1884 C C . MET A 1 241 ? -8.408 1.665 -1.302 1.00 91.50 241 MET A C 1
ATOM 1886 O O . MET A 1 241 ? -7.840 2.242 -0.371 1.00 91.50 241 MET A O 1
ATOM 1890 N N . HIS A 1 242 ? -9.335 2.238 -2.062 1.00 90.69 242 HIS A N 1
ATOM 1891 C CA . HIS A 1 242 ? -9.888 3.570 -1.846 1.00 90.69 242 HIS A CA 1
ATOM 1892 C C . HIS A 1 242 ? -11.331 3.459 -1.328 1.00 90.69 242 HIS A C 1
ATOM 1894 O O . HIS A 1 242 ? -12.016 2.472 -1.619 1.00 90.69 242 HIS A O 1
ATOM 1900 N N . PRO A 1 243 ? -11.813 4.426 -0.530 1.00 91.25 243 PRO A N 1
ATOM 1901 C CA . PRO A 1 243 ? -13.176 4.411 -0.037 1.00 91.25 243 PRO A CA 1
ATOM 1902 C C . PRO A 1 243 ? -14.167 4.664 -1.178 1.00 91.25 243 PRO A C 1
ATOM 1904 O O . PRO A 1 243 ? -14.016 5.590 -1.971 1.00 91.25 243 PRO A O 1
ATOM 1907 N N . SER A 1 244 ? -15.216 3.851 -1.207 1.00 89.38 244 SER A N 1
ATOM 1908 C CA . SER A 1 244 ? -16.446 4.082 -1.962 1.00 89.38 244 SER A CA 1
ATOM 1909 C C . SER A 1 244 ? -17.211 5.271 -1.381 1.00 89.38 244 SER A C 1
ATOM 1911 O O . SER A 1 244 ? -17.178 5.492 -0.169 1.00 89.38 244 SER A O 1
ATOM 1913 N N . TRP A 1 245 ? -17.937 6.010 -2.223 1.00 87.06 245 TRP A N 1
ATOM 1914 C CA . TRP A 1 245 ? -18.757 7.133 -1.771 1.00 87.06 245 TRP A CA 1
ATOM 1915 C C . TRP A 1 245 ? -20.140 6.648 -1.329 1.00 87.06 245 TRP A C 1
ATOM 1917 O O . TRP A 1 245 ? -20.941 6.162 -2.126 1.00 87.06 245 TRP A O 1
ATOM 1927 N N . THR A 1 246 ? -20.431 6.792 -0.042 1.00 88.38 246 THR A N 1
ATOM 1928 C CA . THR A 1 246 ? -21.678 6.365 0.609 1.00 88.38 246 THR A CA 1
ATOM 1929 C C . THR A 1 246 ? -22.473 7.533 1.195 1.00 88.38 246 THR A C 1
ATOM 1931 O O . THR A 1 246 ? -23.613 7.349 1.624 1.00 88.38 246 THR A O 1
ATOM 1934 N N . GLY A 1 247 ? -21.893 8.738 1.216 1.00 89.81 247 GLY A N 1
ATOM 1935 C CA . GLY A 1 247 ? -22.470 9.932 1.834 1.00 89.81 247 GLY A CA 1
ATOM 1936 C C . GLY A 1 247 ? -22.244 10.011 3.346 1.00 89.81 247 GLY A C 1
ATOM 1937 O O . GLY A 1 247 ? -22.829 10.873 4.002 1.00 89.81 247 GLY A O 1
ATOM 1938 N N . ARG A 1 248 ? -21.416 9.123 3.910 1.00 92.12 248 ARG A N 1
ATOM 1939 C CA . ARG A 1 248 ? -21.085 9.057 5.343 1.00 92.12 248 ARG A CA 1
ATOM 1940 C C . ARG A 1 248 ? -19.630 9.399 5.653 1.00 92.12 248 ARG A C 1
ATOM 1942 O O . ARG A 1 248 ? -19.214 9.338 6.804 1.00 92.12 248 ARG A O 1
ATOM 1949 N N . GLU A 1 249 ? -18.867 9.821 4.655 1.00 91.88 249 GLU A N 1
ATOM 1950 C CA . GLU A 1 249 ? -17.429 10.090 4.756 1.00 91.88 249 GLU A CA 1
ATOM 1951 C C . GLU A 1 249 ? -17.122 11.413 5.482 1.00 91.88 249 GLU A C 1
ATOM 1953 O O . GLU A 1 249 ? -15.963 11.790 5.649 1.00 91.88 249 GLU A O 1
ATOM 1958 N N . ARG A 1 250 ? -18.154 12.157 5.899 1.00 87.50 250 ARG A N 1
ATOM 1959 C CA . ARG A 1 250 ? -18.049 13.447 6.591 1.00 87.50 250 ARG A CA 1
ATOM 1960 C C . ARG A 1 250 ? -18.914 13.455 7.849 1.00 87.50 250 ARG A C 1
ATOM 1962 O O . ARG A 1 250 ? -19.933 12.775 7.911 1.00 87.50 250 ARG A O 1
ATOM 1969 N N . GLY A 1 251 ? -18.539 14.286 8.818 1.00 83.94 251 GLY A N 1
ATOM 1970 C CA . GLY A 1 251 ? -19.257 14.462 10.082 1.00 83.94 251 GLY A CA 1
ATOM 1971 C C . GLY A 1 251 ? -18.371 14.158 11.286 1.00 83.94 251 GLY A C 1
ATOM 1972 O O . GLY A 1 251 ? -17.157 14.048 11.158 1.00 83.94 251 GLY A O 1
ATOM 1973 N N . GLU A 1 252 ? -18.975 14.025 12.468 1.00 83.25 252 GLU A N 1
ATOM 1974 C CA . GLU A 1 252 ? -18.218 13.797 13.709 1.00 83.25 252 GLU A CA 1
ATOM 1975 C C . GLU A 1 252 ? -17.497 12.445 13.722 1.00 83.25 252 GLU A C 1
ATOM 1977 O O . GLU A 1 252 ? -16.372 12.345 14.210 1.00 83.25 252 GLU A O 1
ATOM 1982 N N . LYS A 1 253 ? -18.144 11.418 13.159 1.00 90.12 253 LYS A N 1
ATOM 1983 C CA . LYS A 1 253 ? -17.643 10.043 13.074 1.00 90.12 253 LYS A CA 1
ATOM 1984 C C . LYS A 1 253 ? -17.769 9.525 11.640 1.00 90.12 253 LYS A C 1
ATOM 1986 O O . LYS A 1 253 ? -18.722 8.799 11.352 1.00 90.12 253 LYS A O 1
ATOM 1991 N N . PRO A 1 254 ? -16.882 9.949 10.727 1.00 94.94 254 PRO A N 1
ATOM 1992 C CA . PRO A 1 254 ? -16.985 9.569 9.329 1.00 94.94 254 PRO A CA 1
ATOM 1993 C C . PRO A 1 254 ? -16.823 8.055 9.168 1.00 94.94 254 PRO A C 1
ATOM 1995 O O . PRO A 1 254 ? -16.037 7.413 9.871 1.00 94.94 254 PRO A O 1
ATOM 1998 N N . GLU A 1 255 ? -17.580 7.492 8.234 1.00 96.19 255 GLU A N 1
ATOM 1999 C CA . GLU A 1 255 ? -17.506 6.089 7.838 1.00 96.19 255 GLU A CA 1
ATOM 2000 C C . GLU A 1 255 ? -16.868 5.999 6.452 1.00 96.19 255 GLU A C 1
ATOM 2002 O O . GLU A 1 255 ? -17.315 6.654 5.513 1.00 96.19 255 GLU A O 1
ATOM 2007 N N . LEU A 1 256 ? -15.820 5.186 6.331 1.00 96.06 256 LEU A N 1
ATOM 2008 C CA . LEU A 1 256 ? -15.183 4.845 5.064 1.00 96.06 256 LEU A CA 1
ATOM 2009 C C . LEU A 1 256 ? -15.554 3.410 4.693 1.00 96.06 256 LEU A C 1
ATOM 2011 O O . LEU A 1 256 ? -15.480 2.512 5.533 1.00 96.06 256 LEU A O 1
ATOM 2015 N N . ALA A 1 257 ? -15.954 3.187 3.444 1.00 95.38 257 ALA A N 1
ATOM 2016 C CA . ALA A 1 257 ? -16.384 1.881 2.958 1.00 95.38 257 ALA A CA 1
ATOM 2017 C C . ALA A 1 257 ? -15.422 1.372 1.880 1.00 95.38 257 ALA A C 1
ATOM 2019 O O . ALA A 1 257 ? -15.305 1.980 0.823 1.00 95.38 257 ALA A O 1
ATOM 2020 N N . PHE A 1 258 ? -14.735 0.263 2.135 1.00 94.31 258 PHE A N 1
ATOM 2021 C CA . PHE A 1 258 ? -13.747 -0.312 1.223 1.00 94.31 258 PHE A CA 1
ATOM 2022 C C . PHE A 1 258 ? -14.268 -1.623 0.651 1.00 94.31 258 PHE A C 1
ATOM 2024 O O . PHE A 1 258 ? -14.565 -2.555 1.401 1.00 94.31 258 PHE A O 1
ATOM 2031 N N . ARG A 1 259 ? -14.380 -1.716 -0.675 1.00 93.50 259 ARG A N 1
ATOM 2032 C CA . ARG A 1 259 ? -14.813 -2.948 -1.335 1.00 93.50 259 ARG A CA 1
ATOM 2033 C C . ARG A 1 259 ? -13.594 -3.795 -1.682 1.00 93.50 259 ARG A C 1
ATOM 2035 O O . ARG A 1 259 ? -12.642 -3.299 -2.281 1.00 93.50 259 ARG A O 1
ATOM 2042 N N . VAL A 1 260 ? -13.620 -5.068 -1.299 1.00 92.94 260 VAL A N 1
ATOM 2043 C CA . VAL A 1 260 ? -12.496 -5.987 -1.498 1.00 92.94 260 VAL A CA 1
ATOM 2044 C C . VAL A 1 260 ? -12.980 -7.403 -1.766 1.00 92.94 260 VAL A C 1
ATOM 2046 O O . VAL A 1 260 ? -13.906 -7.885 -1.111 1.00 92.94 260 VAL A O 1
ATOM 2049 N N . ARG A 1 261 ? -12.326 -8.084 -2.706 1.00 93.69 261 ARG A N 1
ATOM 2050 C CA . ARG A 1 261 ? -12.408 -9.532 -2.862 1.00 93.69 261 ARG A CA 1
ATOM 2051 C C . ARG A 1 261 ? -11.431 -10.187 -1.895 1.00 93.69 261 ARG A C 1
ATOM 2053 O O . ARG A 1 261 ? -10.216 -10.001 -1.994 1.00 93.69 261 ARG A O 1
ATOM 2060 N N . LEU A 1 262 ? -11.974 -10.934 -0.943 1.00 94.44 262 LEU A N 1
ATOM 2061 C CA . LEU A 1 262 ? -11.214 -11.507 0.156 1.00 94.44 262 LEU A CA 1
ATOM 2062 C C . LEU A 1 262 ? -10.225 -12.581 -0.332 1.00 94.44 262 LEU A C 1
ATOM 2064 O O . LEU A 1 262 ? -10.577 -13.388 -1.199 1.00 94.44 262 LEU A O 1
ATOM 2068 N N . PRO A 1 263 ? -8.999 -12.620 0.223 1.00 94.56 263 PRO A N 1
ATOM 2069 C CA . PRO A 1 263 ? -8.040 -13.690 -0.045 1.00 94.56 263 PRO A CA 1
ATOM 2070 C C . PRO A 1 263 ? -8.470 -15.032 0.563 1.00 94.56 263 PRO A C 1
ATOM 2072 O O . PRO A 1 263 ? -9.581 -15.183 1.065 1.00 94.56 263 PRO A O 1
ATOM 2075 N N . ALA A 1 264 ? -7.571 -16.017 0.506 1.00 94.75 264 ALA A N 1
ATOM 2076 C CA . ALA A 1 264 ? -7.715 -17.283 1.217 1.00 94.75 264 ALA A CA 1
ATOM 2077 C C . ALA A 1 264 ? -7.924 -17.088 2.734 1.00 94.75 264 ALA A C 1
ATOM 2079 O O . ALA A 1 264 ? -7.649 -16.021 3.290 1.00 94.75 264 ALA A O 1
ATOM 2080 N N . ALA A 1 265 ? -8.390 -18.139 3.408 1.00 95.88 265 ALA A N 1
ATOM 2081 C CA . ALA A 1 265 ? -8.585 -18.122 4.849 1.00 95.88 265 ALA A CA 1
ATOM 2082 C C . ALA A 1 265 ? -7.276 -17.815 5.601 1.00 95.88 265 ALA A C 1
ATOM 2084 O O . ALA A 1 265 ? -6.187 -18.259 5.226 1.00 95.88 265 ALA A O 1
ATOM 2085 N N . GLY A 1 266 ? -7.382 -17.051 6.689 1.00 95.19 266 GLY A N 1
ATOM 2086 C CA . GLY A 1 266 ? -6.232 -16.635 7.484 1.00 95.19 266 GLY A CA 1
ATOM 2087 C C . GLY A 1 266 ? -6.473 -15.381 8.316 1.00 95.19 266 GLY A C 1
ATOM 2088 O O . GLY A 1 266 ? -7.568 -14.818 8.347 1.00 95.19 266 GLY A O 1
ATOM 2089 N N . THR A 1 267 ? -5.417 -14.936 8.995 1.00 94.12 267 THR A N 1
ATOM 2090 C CA . THR A 1 267 ? -5.413 -13.698 9.782 1.00 94.12 267 THR A CA 1
ATOM 2091 C C . THR A 1 267 ? -4.754 -12.580 8.990 1.00 94.12 267 THR A C 1
ATOM 2093 O O . THR A 1 267 ? -3.639 -12.737 8.480 1.00 94.12 267 THR A O 1
ATOM 2096 N N . TYR A 1 268 ? -5.429 -11.438 8.937 1.00 94.69 268 TYR A N 1
ATOM 2097 C CA . TYR A 1 268 ? -4.986 -10.256 8.213 1.00 94.69 268 TYR A CA 1
ATOM 2098 C C . TYR A 1 268 ? -5.155 -9.008 9.081 1.00 94.69 268 TYR A C 1
ATOM 2100 O O . TYR A 1 268 ? -5.881 -9.007 10.076 1.00 94.69 268 TYR A O 1
ATOM 2108 N N . THR A 1 269 ? -4.504 -7.927 8.672 1.00 94.56 269 THR A N 1
ATOM 2109 C CA . THR A 1 269 ? -4.689 -6.597 9.245 1.00 94.56 269 THR A CA 1
ATOM 2110 C C . THR A 1 269 ? -5.106 -5.645 8.137 1.00 94.56 269 THR A C 1
ATOM 2112 O O . THR A 1 269 ? -4.418 -5.527 7.121 1.00 94.56 269 THR A O 1
ATOM 2115 N N . LEU A 1 270 ? -6.225 -4.955 8.352 1.00 95.69 270 LEU A N 1
ATOM 2116 C CA . LEU A 1 270 ? -6.627 -3.801 7.566 1.00 95.69 270 LEU A CA 1
ATOM 2117 C C . LEU A 1 270 ? -5.962 -2.566 8.172 1.00 95.69 270 LEU A C 1
ATOM 2119 O O . LEU A 1 270 ? -6.244 -2.203 9.314 1.00 95.69 270 LEU A O 1
ATOM 2123 N N . TRP A 1 271 ? -5.088 -1.919 7.416 1.00 94.62 271 TRP A N 1
ATOM 2124 C CA . TRP A 1 271 ? -4.510 -0.638 7.796 1.00 94.62 271 TRP A CA 1
ATOM 2125 C C . TRP A 1 271 ? -5.247 0.476 7.082 1.00 94.62 271 TRP A C 1
ATOM 2127 O O . TRP A 1 271 ? -5.253 0.503 5.859 1.00 94.62 271 TRP A O 1
ATOM 2137 N N . VAL A 1 272 ? -5.835 1.400 7.834 1.00 94.81 272 VAL A N 1
ATOM 2138 C CA . VAL A 1 272 ? -6.522 2.582 7.306 1.00 94.81 272 VAL A CA 1
ATOM 2139 C C . VAL A 1 272 ? -5.622 3.797 7.472 1.00 94.81 272 VAL A C 1
ATOM 2141 O O . VAL A 1 272 ? -5.160 4.059 8.579 1.00 94.81 272 VAL A O 1
ATOM 2144 N N . HIS A 1 273 ? -5.385 4.536 6.392 1.00 93.00 273 HIS A N 1
ATOM 2145 C CA . HIS A 1 273 ? -4.561 5.742 6.325 1.00 93.00 273 HIS A CA 1
ATOM 2146 C C . HIS A 1 273 ? -5.418 6.924 5.885 1.00 93.00 273 HIS A C 1
ATOM 2148 O O . HIS A 1 273 ? -6.020 6.903 4.814 1.00 93.00 273 HIS A O 1
ATOM 2154 N N . VAL A 1 274 ? -5.494 7.953 6.719 1.00 93.50 274 VAL A N 1
ATOM 2155 C CA . VAL A 1 274 ? -6.283 9.160 6.443 1.00 93.50 274 VAL A CA 1
ATOM 2156 C C . VAL A 1 274 ? -5.510 10.407 6.832 1.00 93.50 274 VAL A C 1
ATOM 2158 O O . VAL A 1 274 ? -4.561 10.342 7.616 1.00 93.50 274 VAL A O 1
ATOM 2161 N N . ASN A 1 275 ? -5.968 11.551 6.334 1.00 91.81 275 ASN A N 1
ATOM 2162 C CA . ASN A 1 275 ? -5.517 12.861 6.770 1.00 91.81 275 ASN A CA 1
ATOM 2163 C C . ASN A 1 275 ? -6.685 13.629 7.409 1.00 91.81 275 ASN A C 1
ATOM 2165 O O . ASN A 1 275 ? -7.765 13.711 6.833 1.00 91.81 275 ASN A O 1
ATOM 2169 N N . ALA A 1 276 ? -6.458 14.187 8.596 1.00 90.19 276 ALA A N 1
ATOM 2170 C CA . ALA A 1 276 ? -7.378 15.098 9.280 1.00 90.19 276 ALA A CA 1
ATOM 2171 C C . ALA A 1 276 ? -6.579 16.248 9.920 1.00 90.19 276 ALA A C 1
ATOM 2173 O O . ALA A 1 276 ? -6.510 16.377 11.143 1.00 90.19 276 ALA A O 1
ATOM 2174 N N . GLY A 1 277 ? -5.844 16.992 9.088 1.00 88.19 277 GLY A N 1
ATOM 2175 C CA . GLY A 1 277 ? -4.826 17.973 9.487 1.00 88.19 277 GLY A CA 1
ATOM 2176 C C . GLY A 1 277 ? -3.463 17.355 9.829 1.00 88.19 277 GLY A C 1
ATOM 2177 O O . GLY A 1 277 ? -2.438 18.036 9.846 1.00 88.19 277 GLY A O 1
ATOM 2178 N N . THR A 1 278 ? -3.414 16.052 10.103 1.00 86.12 278 THR A N 1
ATOM 2179 C CA . THR A 1 278 ? -2.185 15.255 10.180 1.00 86.12 278 THR A CA 1
ATOM 2180 C C . THR A 1 278 ? -2.483 13.826 9.741 1.00 86.12 278 THR A C 1
ATOM 2182 O O . THR A 1 278 ? -3.484 13.236 10.158 1.00 86.12 278 THR A O 1
ATOM 2185 N N . GLU A 1 279 ? -1.594 13.248 8.934 1.00 88.31 279 GLU A N 1
ATOM 2186 C CA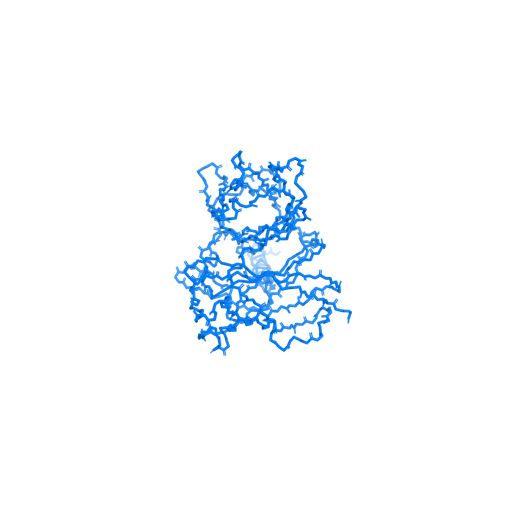 . GLU A 1 279 ? -1.714 11.858 8.502 1.00 88.31 279 GLU A CA 1
ATOM 2187 C C . GLU A 1 279 ? -1.677 10.886 9.685 1.00 88.31 279 GLU A C 1
ATOM 2189 O O . GLU A 1 279 ? -0.863 11.005 10.606 1.00 88.31 279 GLU A O 1
ATOM 2194 N N . SER A 1 280 ? -2.582 9.914 9.660 1.00 88.06 280 SER A N 1
ATOM 2195 C CA . SER A 1 280 ? -2.776 8.945 10.733 1.00 88.06 280 SER A CA 1
ATOM 2196 C C . SER A 1 280 ? -3.108 7.574 10.171 1.00 88.06 280 SER A C 1
ATOM 2198 O O . SER A 1 280 ? -3.788 7.457 9.153 1.00 88.06 280 SER A O 1
ATOM 2200 N N . TYR A 1 281 ? -2.668 6.540 10.883 1.00 88.69 281 TYR A N 1
ATOM 2201 C CA . TYR A 1 281 ? -2.886 5.144 10.528 1.00 88.69 281 TYR A CA 1
ATOM 2202 C C . TYR A 1 281 ? -3.704 4.442 11.610 1.00 88.69 281 TYR A C 1
ATOM 2204 O O . TYR A 1 281 ? -3.557 4.750 12.786 1.00 88.69 281 TYR A O 1
ATOM 2212 N N . SER A 1 282 ? -4.538 3.470 11.260 1.00 91.00 282 SER A N 1
ATOM 2213 C CA . SER A 1 282 ? -5.212 2.584 12.218 1.00 91.00 282 SER A CA 1
ATOM 2214 C C . SER A 1 282 ? -5.142 1.145 11.750 1.00 91.00 282 SER A C 1
ATOM 2216 O O . SER A 1 282 ? -5.378 0.883 10.577 1.00 91.00 282 SER A O 1
ATOM 2218 N N . ALA A 1 283 ? -4.846 0.226 12.663 1.00 91.50 283 ALA A N 1
ATOM 2219 C CA . ALA A 1 283 ? -4.846 -1.206 12.396 1.00 91.50 283 ALA A CA 1
ATOM 2220 C C . ALA A 1 283 ? -6.141 -1.836 12.908 1.00 91.50 283 ALA A C 1
ATOM 2222 O O . ALA A 1 283 ? -6.462 -1.702 14.090 1.00 91.50 283 ALA A O 1
ATOM 2223 N N . LEU A 1 284 ? -6.843 -2.564 12.044 1.00 93.44 284 LEU A N 1
ATOM 2224 C CA . LEU A 1 284 ? -7.976 -3.398 12.418 1.00 93.44 284 LEU A CA 1
ATOM 2225 C C . LEU A 1 284 ? -7.654 -4.860 12.074 1.00 93.44 284 LEU A C 1
ATOM 2227 O O . LEU A 1 284 ? -7.511 -5.185 10.892 1.00 93.44 284 LEU A O 1
ATOM 2231 N N . PRO A 1 285 ? -7.510 -5.752 13.069 1.00 93.75 285 PRO A N 1
ATOM 2232 C CA . PRO A 1 285 ? -7.321 -7.170 12.800 1.00 93.75 285 PRO A CA 1
ATOM 2233 C C . PRO A 1 285 ? -8.604 -7.771 12.219 1.00 93.75 285 PRO A C 1
ATOM 2235 O O . PRO A 1 285 ? -9.708 -7.435 12.648 1.00 93.75 285 PRO A O 1
ATOM 2238 N N . LEU A 1 286 ? -8.456 -8.693 11.273 1.00 93.56 286 LEU A N 1
ATOM 2239 C CA . LEU A 1 286 ? -9.556 -9.464 10.704 1.00 93.56 286 LEU A CA 1
ATOM 2240 C C . LEU A 1 286 ? -9.166 -10.937 10.534 1.00 93.56 286 LEU A C 1
ATOM 2242 O O . LEU A 1 286 ? -7.991 -11.287 10.390 1.00 93.56 286 LEU A O 1
ATOM 2246 N N . VAL A 1 287 ? -10.177 -11.798 10.529 1.00 96.19 287 VAL A N 1
ATOM 2247 C CA . VAL A 1 287 ? -10.033 -13.233 10.279 1.00 96.19 287 VAL A CA 1
ATOM 2248 C C . VAL A 1 287 ? -10.944 -13.602 9.122 1.00 96.19 287 VAL A C 1
ATOM 2250 O O . VAL A 1 287 ? -12.127 -13.267 9.136 1.00 96.19 287 VAL A O 1
ATOM 2253 N N . ILE A 1 288 ? -10.379 -14.284 8.134 1.00 96.88 288 ILE A N 1
ATOM 2254 C CA . ILE A 1 288 ? -11.094 -14.817 6.978 1.00 96.88 288 ILE A CA 1
ATOM 2255 C C . ILE A 1 288 ? -11.198 -16.326 7.169 1.00 96.88 288 ILE A C 1
ATOM 2257 O O . ILE A 1 288 ? -10.199 -16.996 7.428 1.00 96.88 288 ILE A O 1
ATOM 2261 N N . SER A 1 289 ? -12.422 -16.833 7.088 1.00 96.12 289 SER A N 1
ATOM 2262 C CA . SER A 1 289 ? -12.748 -18.256 7.155 1.00 96.12 289 SER A CA 1
ATOM 2263 C C . SER A 1 289 ? -12.838 -18.873 5.759 1.00 96.12 289 SER A C 1
ATOM 2265 O O . SER A 1 289 ? -12.843 -18.152 4.764 1.00 96.12 289 SER A O 1
ATOM 2267 N N . GLU A 1 290 ? -12.884 -20.201 5.693 1.00 93.19 290 GLU A N 1
ATOM 2268 C CA . GLU A 1 290 ? -13.197 -20.937 4.458 1.00 93.19 290 GLU A CA 1
ATOM 2269 C C . GLU A 1 290 ? -14.619 -20.636 3.937 1.00 93.19 290 GLU A C 1
ATOM 2271 O O . GLU A 1 290 ? -15.563 -20.424 4.750 1.00 93.19 290 GLU A O 1
#

Foldseek 3Di:
DDPVVVVVVVVVVVVVVVVVVVPPPDALCVPQWPDDHWDADPNETEPDFPTAGEKDFVVVPDDQKAKDWAADPLNQWTKIFIAGVVRHTPAQVQFGHYLNARKWKWWAFDDLAGDIDTWGWDADPVRMTTTGHDPVCSVLPQWGKTWMWMWTAGNPSSHIDIYIDMDTGDGPDPDDDSPNPDFLAQKDKDWDPDDQAAAQDKDKTKIKIAGPVQAAQAFDDDSNASKKKKKAFSHGIIRIWGFHDDPQCGIRIGMGITIYGHHHWDKIWIWMWTDRPHIGIDIDIDTYHD